Protein AF-0000000075207936 (afdb_homodimer)

Sequence (330 aa):
MNELANMHMMVNYMRGVYKVLEEDWQKSAKSIGLTQAEQHILWIVHFEQEATVTRIAQIGLWDVSTVMQVIKRLREKGLVDILKKNSDRRVSYVKLTDEGIDKQKQSTNFQCKLYDFMKTQMEDESKKTFLVELVRFHKELNDHFHGSDYVDWVISTTKSLEEARMNELANMHMMVNYMRGVYKVLEEDWQKSAKSIGLTQAEQHILWIVHFEQEATVTRIAQIGLWDVSTVMQVIKRLREKGLVDILKKNSDRRVSYVKLTDEGIDKQKQSTNFQCKLYDFMKTQMEDESKKTFLVELVRFHKELNDHFHGSDYVDWVISTTKSLEEAR

Organism: NCBI:txid2021314

InterPro domains:
  IPR000835 MarR-type HTH domain [PF01047] (34-91)
  IPR000835 MarR-type HTH domain [PS50995] (7-139)
  IPR000835 MarR-type HTH domain [SM00347] (27-127)
  IPR036388 Winged helix-like DNA-binding domain superfamily [G3DSA:1.10.10.10] (1-156)
  IPR036390 Winged helix DNA-binding domain superfamily [SSF46785] (8-145)

Nearest PDB structures (foldseek):
  2fxa-assembly3_B  TM=7.266E-01  e=1.931E-10  Bacillus subtilis
  5h3r-assembly1_B  TM=8.062E-01  e=4.401E-07  Escherichia coli K-12
  3voe-assembly1_B  TM=8.136E-01  e=1.716E-06  Escherichia coli K-12
  3vod-assembly1_A  TM=7.154E-01  e=1.113E-06  Escherichia coli K-12
  3voe-assembly1_A  TM=7.157E-01  e=2.338E-06  Escherichia coli K-12

Foldseek 3Di:
DPPVVVVVVVVVVVVVLVVLQLVLLQVLQVVLPHGSLLLLLLLVCVVVQKDWLVRSCLQVVHDSVVSVVSLVVCVVVVQKDWDADPVGNPIIMIHGDPNNVVSNVSSVPRDGPSVVVLVVQCVDVVSVVVVVVVVVVVLVVCCVPSNPVNSVVVVVVVVVVVVVD/DPPVVVVVVVVVVVVVLVVLQLVLLQVLQVVLPHGSLLLLLLLVCVVVQKDWLVRSCLQVVHDSVVSVVSLVVCVVVVQKDWDADPVGNPIIMIHGDPNVVVSNVSSVPRDGPSVVVLVVQCVDVVSVVVVVVVVVVVLVVCCVPSNPVNSVVVVVVVVVVVVVD

Solvent-accessible surface area (backbone atoms only — not comparable to full-atom values): 17580 Å² total; per-residue (Å²): 131,50,64,66,21,54,49,52,39,51,52,52,42,52,50,51,53,49,48,54,51,50,50,35,45,42,54,52,25,44,74,72,75,37,48,53,67,52,49,50,49,44,50,51,26,59,76,52,54,57,30,38,57,66,54,49,12,63,70,68,71,47,55,56,68,57,45,52,54,47,48,52,53,35,35,76,71,50,26,34,44,78,42,66,42,88,92,40,70,84,44,51,33,34,28,62,31,75,58,21,49,53,52,46,56,64,56,67,75,65,66,50,67,64,57,54,53,52,56,60,44,45,72,39,69,77,42,33,59,50,51,56,50,49,53,52,49,40,50,51,52,34,32,73,76,66,29,60,68,48,48,49,48,47,52,53,53,26,52,51,48,47,62,77,102,130,50,64,66,20,54,48,52,39,51,52,52,43,52,50,52,51,49,47,54,51,50,50,36,44,41,53,53,26,43,74,73,75,36,47,54,67,52,49,52,50,43,52,52,27,60,76,50,54,55,30,37,56,64,54,49,14,62,68,68,70,50,53,56,70,58,46,51,54,46,49,51,53,36,37,75,69,50,27,36,44,79,42,65,41,88,90,40,72,85,45,51,31,35,30,62,30,75,59,22,49,53,52,45,58,64,56,69,75,65,65,50,68,64,58,55,52,50,55,60,46,44,75,38,68,77,43,33,57,50,51,56,50,49,53,52,49,40,50,52,51,34,31,73,75,66,28,61,68,49,48,49,48,47,52,52,55,27,51,53,48,45,61,76,102

Structure (mmCIF, N/CA/C/O backbone):
data_AF-0000000075207936-model_v1
#
loop_
_entity.id
_entity.type
_entity.pdbx_description
1 polymer 'HTH marR-type domain-containing protein'
#
loop_
_atom_site.group_PDB
_atom_site.id
_atom_site.type_symbol
_atom_site.label_atom_id
_atom_site.label_alt_id
_atom_site.label_comp_id
_atom_site.label_asym_id
_atom_site.label_entity_id
_atom_site.label_seq_id
_atom_site.pdbx_PDB_ins_code
_atom_site.Cartn_x
_atom_site.Cartn_y
_atom_site.Cartn_z
_atom_site.occupancy
_atom_site.B_iso_or_equiv
_atom_site.auth_seq_id
_atom_site.auth_comp_id
_atom_site.auth_asym_id
_atom_site.auth_atom_id
_atom_site.pdbx_PDB_model_num
ATOM 1 N N . MET A 1 1 ? -19.891 17.734 4.449 1 60.38 1 MET A N 1
ATOM 2 C CA . MET A 1 1 ? -18.703 17.078 4.957 1 60.38 1 MET A CA 1
ATOM 3 C C . MET A 1 1 ? -17.469 17.469 4.145 1 60.38 1 MET A C 1
ATOM 5 O O . MET A 1 1 ? -17.562 17.672 2.934 1 60.38 1 MET A O 1
ATOM 9 N N . ASN A 1 2 ? -16.406 18.031 4.773 1 87.44 2 ASN A N 1
ATOM 10 C CA . ASN A 1 2 ? -15.172 18.562 4.207 1 87.44 2 ASN A CA 1
ATOM 11 C C . ASN A 1 2 ? -14.391 17.484 3.459 1 87.44 2 ASN A C 1
ATOM 13 O O . ASN A 1 2 ? -13.938 16.5 4.059 1 87.44 2 ASN A O 1
ATOM 17 N N . GLU A 1 3 ? -14.555 17.547 2.123 1 89.19 3 GLU A N 1
ATOM 18 C CA . GLU A 1 3 ? -13.984 16.547 1.23 1 89.19 3 GLU A CA 1
ATOM 19 C C . GLU A 1 3 ? -12.508 16.297 1.545 1 89.19 3 GLU A C 1
ATOM 21 O O . GLU A 1 3 ? -12.055 15.156 1.562 1 89.19 3 GLU A O 1
ATOM 26 N N . LEU A 1 4 ? -11.82 17.375 1.788 1 93.38 4 LEU A N 1
ATOM 27 C CA . LEU A 1 4 ? -10.398 17.266 2.092 1 93.38 4 LEU A CA 1
ATOM 28 C C . LEU A 1 4 ? -10.18 16.484 3.389 1 93.38 4 LEU A C 1
ATOM 30 O O . LEU A 1 4 ? -9.289 15.641 3.469 1 93.38 4 LEU A O 1
ATOM 34 N N . ALA A 1 5 ? -11 16.75 4.375 1 95.38 5 ALA A N 1
ATOM 35 C CA . ALA A 1 5 ? -10.906 16.078 5.66 1 95.38 5 ALA A CA 1
ATOM 36 C C . ALA A 1 5 ? -11.188 14.578 5.512 1 95.38 5 ALA A C 1
ATOM 38 O O . ALA A 1 5 ? -10.469 13.742 6.07 1 95.38 5 ALA A O 1
ATOM 39 N N . ASN A 1 6 ? -12.195 14.25 4.793 1 93.38 6 ASN A N 1
ATOM 40 C CA . ASN A 1 6 ? -12.57 12.859 4.574 1 93.38 6 ASN A CA 1
ATOM 41 C C . ASN A 1 6 ? -11.5 12.102 3.799 1 93.38 6 ASN A C 1
ATOM 43 O O . ASN A 1 6 ? -11.211 10.945 4.098 1 93.38 6 ASN A O 1
ATOM 47 N N . MET A 1 7 ? -10.945 12.719 2.836 1 94 7 MET A N 1
ATOM 48 C CA . MET A 1 7 ? -9.883 12.102 2.053 1 94 7 MET A CA 1
ATOM 49 C C . MET A 1 7 ? -8.641 11.883 2.908 1 94 7 MET A C 1
ATOM 51 O O . MET A 1 7 ? -8.008 10.82 2.834 1 94 7 MET A O 1
ATOM 55 N N . HIS A 1 8 ? -8.289 12.922 3.705 1 95.81 8 HIS A N 1
ATOM 56 C CA . HIS A 1 8 ? -7.16 12.812 4.621 1 95.81 8 HIS A CA 1
ATOM 57 C C . HIS A 1 8 ? -7.301 11.586 5.523 1 95.81 8 HIS A C 1
ATOM 59 O O . HIS A 1 8 ? -6.355 10.812 5.676 1 95.81 8 HIS A O 1
ATOM 65 N N . MET A 1 9 ? -8.445 11.445 6.055 1 96.5 9 MET A N 1
ATOM 66 C CA . MET A 1 9 ? -8.703 10.32 6.945 1 96.5 9 MET A CA 1
ATOM 67 C C . MET A 1 9 ? -8.57 8.992 6.199 1 96.5 9 MET A C 1
ATOM 69 O O . MET A 1 9 ? -7.891 8.078 6.668 1 96.5 9 MET A O 1
ATOM 73 N N . MET A 1 10 ? -9.227 8.891 5.098 1 95.62 10 MET A N 1
ATOM 74 C CA . MET A 1 10 ? -9.234 7.652 4.32 1 95.62 10 MET A CA 1
ATOM 75 C C . MET A 1 10 ? -7.824 7.266 3.891 1 95.62 10 MET A C 1
ATOM 77 O O . MET A 1 10 ? -7.422 6.109 4.043 1 95.62 10 MET A O 1
ATOM 81 N N . VAL A 1 11 ? -7.07 8.203 3.406 1 96.44 11 VAL A N 1
ATOM 82 C CA . VAL A 1 11 ? -5.727 7.941 2.9 1 96.44 11 VAL A CA 1
ATOM 83 C C . VAL A 1 11 ? -4.828 7.465 4.039 1 96.44 11 VAL A C 1
ATOM 85 O O . VAL A 1 11 ? -4.102 6.477 3.893 1 96.44 11 VAL A O 1
ATOM 88 N N . ASN A 1 12 ? -4.902 8.086 5.145 1 98.12 12 ASN A N 1
ATOM 89 C CA . ASN A 1 12 ? -4.055 7.703 6.266 1 98.12 12 ASN A CA 1
ATOM 90 C C . ASN A 1 12 ? -4.438 6.328 6.812 1 98.12 12 ASN A C 1
ATOM 92 O O . ASN A 1 12 ? -3.566 5.516 7.121 1 98.12 12 ASN A O 1
ATOM 96 N N . TYR A 1 13 ? -5.742 6.07 6.91 1 98.31 13 TYR A N 1
ATOM 97 C CA . TYR A 1 13 ? -6.168 4.766 7.398 1 98.31 13 TYR A CA 1
ATOM 98 C C . TYR A 1 13 ? -5.773 3.662 6.426 1 98.31 13 TYR A C 1
ATOM 100 O O . TYR A 1 13 ? -5.297 2.602 6.84 1 98.31 13 TYR A O 1
ATOM 108 N N . MET A 1 14 ? -5.977 3.861 5.152 1 97.69 14 MET A N 1
ATOM 109 C CA . MET A 1 14 ? -5.613 2.859 4.156 1 97.69 14 MET A CA 1
ATOM 110 C C . MET A 1 14 ? -4.105 2.619 4.148 1 97.69 14 MET A C 1
ATOM 112 O O . MET A 1 14 ? -3.656 1.476 4.074 1 97.69 14 MET A O 1
ATOM 116 N N . ARG A 1 15 ? -3.369 3.68 4.188 1 97.62 15 ARG A N 1
ATOM 117 C CA . ARG A 1 15 ? -1.916 3.553 4.234 1 97.62 15 ARG A CA 1
ATOM 118 C C . ARG A 1 15 ? -1.477 2.746 5.453 1 97.62 15 ARG A C 1
ATOM 120 O O . ARG A 1 15 ? -0.604 1.882 5.348 1 97.62 15 ARG A O 1
ATOM 127 N N . GLY A 1 16 ? -2.051 3.086 6.594 1 98.5 16 GLY A N 1
ATOM 128 C CA . GLY A 1 16 ? -1.695 2.357 7.801 1 98.5 16 GLY A CA 1
ATOM 129 C C . GLY A 1 16 ? -1.967 0.867 7.699 1 98.5 16 GLY A C 1
ATOM 130 O O . GLY A 1 16 ? -1.127 0.051 8.086 1 98.5 16 GLY A O 1
ATOM 131 N N . VAL A 1 17 ? -3.084 0.51 7.164 1 98 17 VAL A N 1
ATOM 132 C CA . VAL A 1 17 ? -3.465 -0.891 7.016 1 98 17 VAL A CA 1
ATOM 133 C C . VAL A 1 17 ? -2.529 -1.579 6.023 1 98 17 VAL A C 1
ATOM 135 O O . VAL A 1 17 ? -2.012 -2.664 6.301 1 98 17 VAL A O 1
ATOM 138 N N . TYR A 1 18 ? -2.303 -0.963 4.961 1 97.5 18 TYR A N 1
ATOM 139 C CA . TYR A 1 18 ? -1.457 -1.564 3.934 1 97.5 18 TYR A CA 1
ATOM 140 C C . TYR A 1 18 ? -0.029 -1.736 4.438 1 97.5 18 TYR A C 1
ATOM 142 O O . TYR A 1 18 ? 0.655 -2.693 4.07 1 97.5 18 TYR A O 1
ATOM 150 N N . LYS A 1 19 ? 0.426 -0.79 5.258 1 97.75 19 LYS A N 1
ATOM 151 C CA . LYS A 1 19 ? 1.777 -0.86 5.805 1 97.75 19 LYS A CA 1
ATOM 152 C C . LYS A 1 19 ? 1.984 -2.15 6.594 1 97.75 19 LYS A C 1
ATOM 154 O O . LYS A 1 19 ? 3.082 -2.711 6.598 1 97.75 19 LYS A O 1
ATOM 159 N N . VAL A 1 20 ? 1.01 -2.598 7.273 1 97.75 20 VAL A N 1
ATOM 160 C CA . VAL A 1 20 ? 1.094 -3.848 8.023 1 97.75 20 VAL A CA 1
ATOM 161 C C . VAL A 1 20 ? 1.35 -5.008 7.062 1 97.75 20 VAL A C 1
ATOM 163 O O . VAL A 1 20 ? 2.246 -5.824 7.293 1 97.75 20 VAL A O 1
ATOM 166 N N . LEU A 1 21 ? 0.555 -5.078 6.012 1 97.06 21 LEU A N 1
ATOM 167 C CA . LEU A 1 21 ? 0.695 -6.121 5 1 97.06 21 LEU A CA 1
ATOM 168 C C . LEU A 1 21 ? 2.062 -6.047 4.328 1 97.06 21 LEU A C 1
ATOM 170 O O . LEU A 1 21 ? 2.73 -7.066 4.156 1 97.06 21 LEU A O 1
ATOM 174 N N . GLU A 1 22 ? 2.461 -4.875 3.984 1 96.31 22 GLU A N 1
ATOM 175 C CA . GLU A 1 22 ? 3.729 -4.656 3.297 1 96.31 22 GLU A CA 1
ATOM 176 C C . GLU A 1 22 ? 4.906 -5.109 4.152 1 96.31 22 GLU A C 1
ATOM 178 O O . GLU A 1 22 ? 5.875 -5.676 3.641 1 96.31 22 GLU A O 1
ATOM 183 N N . GLU A 1 23 ? 4.855 -4.766 5.391 1 96.5 23 GLU A N 1
ATOM 184 C CA . GLU A 1 23 ? 5.938 -5.129 6.297 1 96.5 23 GLU A CA 1
ATOM 185 C C . GLU A 1 23 ? 6.047 -6.645 6.445 1 96.5 23 GLU A C 1
ATOM 187 O O . GLU A 1 23 ? 7.145 -7.199 6.402 1 96.5 23 GLU A O 1
ATOM 192 N N . ASP A 1 24 ? 4.926 -7.305 6.645 1 96.81 24 ASP A N 1
ATOM 193 C CA . ASP A 1 24 ? 4.922 -8.766 6.727 1 96.81 24 ASP A CA 1
ATOM 194 C C . ASP A 1 24 ? 5.453 -9.391 5.438 1 96.81 24 ASP A C 1
ATOM 196 O O . ASP A 1 24 ? 6.227 -10.352 5.484 1 96.81 24 ASP A O 1
ATOM 200 N N . TRP A 1 25 ? 4.988 -8.844 4.34 1 96.56 25 TRP A N 1
ATOM 201 C CA . TRP A 1 25 ? 5.402 -9.375 3.045 1 96.56 25 TRP A CA 1
ATOM 202 C C . TRP A 1 25 ? 6.898 -9.172 2.826 1 96.56 25 TRP A C 1
ATOM 204 O O . TRP A 1 25 ? 7.594 -10.094 2.385 1 96.56 25 TRP A O 1
ATOM 214 N N . GLN A 1 26 ? 7.363 -8.031 3.166 1 96.25 26 GLN A N 1
ATOM 215 C CA . GLN A 1 26 ? 8.789 -7.734 3.039 1 96.25 26 GLN A CA 1
ATOM 216 C C . GLN A 1 26 ? 9.625 -8.688 3.889 1 96.25 26 GLN A C 1
ATOM 218 O O . GLN A 1 26 ? 10.641 -9.211 3.424 1 96.25 26 GLN A O 1
ATOM 223 N N . LYS A 1 27 ? 9.227 -8.836 5.129 1 96.19 27 LYS A N 1
ATOM 224 C CA . LYS A 1 27 ? 9.945 -9.734 6.027 1 96.19 27 LYS A CA 1
ATOM 225 C C . LYS A 1 27 ? 9.969 -11.156 5.48 1 96.19 27 LYS A C 1
ATOM 227 O O . LYS A 1 27 ? 11.008 -11.82 5.5 1 96.19 27 LYS A O 1
ATOM 232 N N . SER A 1 28 ? 8.867 -11.625 5.023 1 95.69 28 SER A N 1
ATOM 233 C CA . SER A 1 28 ? 8.758 -12.977 4.48 1 95.69 28 SER A CA 1
ATOM 234 C C . SER A 1 28 ? 9.609 -13.141 3.23 1 95.69 28 SER A C 1
ATOM 236 O O . SER A 1 28 ? 10.352 -14.125 3.104 1 95.69 28 SER A O 1
ATOM 238 N N . ALA A 1 29 ? 9.516 -12.203 2.305 1 97.12 29 ALA A N 1
ATOM 239 C CA . ALA A 1 29 ? 10.289 -12.266 1.07 1 97.12 29 ALA A CA 1
ATOM 240 C C . ALA A 1 29 ? 11.789 -12.219 1.362 1 97.12 29 ALA A C 1
ATOM 242 O O . ALA A 1 29 ? 12.555 -13.016 0.825 1 97.12 29 ALA A O 1
ATOM 243 N N . LYS A 1 30 ? 12.18 -11.383 2.256 1 96.88 30 LYS A N 1
ATOM 244 C CA . LYS A 1 30 ? 13.586 -11.227 2.607 1 96.88 30 LYS A CA 1
ATOM 245 C C . LYS A 1 30 ? 14.141 -12.5 3.246 1 96.88 30 LYS A C 1
ATOM 247 O O . LYS A 1 30 ? 15.305 -12.844 3.051 1 96.88 30 LYS A O 1
ATOM 252 N N . SER A 1 31 ? 13.352 -13.148 3.992 1 96.69 31 SER A N 1
ATOM 253 C CA . SER A 1 31 ? 13.789 -14.344 4.703 1 96.69 31 SER A CA 1
ATOM 254 C C . SER A 1 31 ? 14.242 -15.43 3.729 1 96.69 31 SER A C 1
ATOM 256 O O . SER A 1 31 ? 14.992 -16.328 4.105 1 96.69 31 SER A O 1
ATOM 258 N N . ILE A 1 32 ? 13.82 -15.305 2.484 1 96.75 32 ILE A N 1
ATOM 259 C CA . ILE A 1 32 ? 14.219 -16.312 1.506 1 96.75 32 ILE A CA 1
ATOM 260 C C . ILE A 1 32 ? 15.039 -15.656 0.399 1 96.75 32 ILE A C 1
ATOM 262 O O . ILE A 1 32 ? 15.148 -16.203 -0.706 1 96.75 32 ILE A O 1
ATOM 266 N N . GLY A 1 33 ? 15.477 -14.453 0.655 1 97 33 GLY A N 1
ATOM 267 C CA . GLY A 1 33 ? 16.438 -13.797 -0.217 1 97 33 GLY A CA 1
ATOM 268 C C . GLY A 1 33 ? 15.797 -13.094 -1.397 1 97 33 GLY A C 1
ATOM 269 O O . GLY A 1 33 ? 16.422 -12.938 -2.449 1 97 33 GLY A O 1
ATOM 270 N N . LEU A 1 34 ? 14.562 -12.68 -1.271 1 98.12 34 LEU A N 1
ATOM 271 C CA . LEU A 1 34 ? 13.844 -12.016 -2.359 1 98.12 34 LEU A CA 1
ATOM 272 C C . LEU A 1 34 ? 13.305 -10.664 -1.913 1 98.12 34 LEU A C 1
ATOM 274 O O . LEU A 1 34 ? 13.219 -10.391 -0.714 1 98.12 34 LEU A O 1
ATOM 278 N N . THR A 1 35 ? 12.984 -9.867 -2.906 1 97.56 35 THR A N 1
ATOM 279 C CA . THR A 1 35 ? 12.117 -8.719 -2.678 1 97.56 35 THR A CA 1
ATOM 280 C C . THR A 1 35 ? 10.648 -9.102 -2.865 1 97.56 35 THR A C 1
ATOM 282 O O . THR A 1 35 ? 10.344 -10.18 -3.373 1 97.56 35 THR A O 1
ATOM 285 N N . GLN A 1 36 ? 9.766 -8.219 -2.488 1 97 36 GLN A N 1
ATOM 286 C CA . GLN A 1 36 ? 8.336 -8.461 -2.65 1 97 36 GLN A CA 1
ATOM 287 C C . GLN A 1 36 ? 7.973 -8.641 -4.121 1 97 36 GLN A C 1
ATOM 289 O O . GLN A 1 36 ? 7.195 -9.531 -4.469 1 97 36 GLN A O 1
ATOM 294 N N . ALA A 1 37 ? 8.547 -7.754 -4.93 1 98 37 ALA A N 1
ATOM 295 C CA . ALA A 1 37 ? 8.242 -7.801 -6.359 1 98 37 ALA A CA 1
ATOM 296 C C . ALA A 1 37 ? 8.734 -9.102 -6.98 1 98 37 ALA A C 1
ATOM 298 O O . ALA A 1 37 ? 8.031 -9.719 -7.785 1 98 37 ALA A O 1
ATOM 299 N N . GLU A 1 38 ? 9.938 -9.5 -6.613 1 98.5 38 GLU A N 1
ATOM 300 C CA . GLU A 1 38 ? 10.484 -10.758 -7.102 1 98.5 38 GLU A CA 1
ATOM 301 C C . GLU A 1 38 ? 9.602 -11.938 -6.695 1 98.5 38 GLU A C 1
ATOM 303 O O . GLU A 1 38 ? 9.281 -12.789 -7.523 1 98.5 38 GLU A O 1
ATOM 308 N N . GLN A 1 39 ? 9.203 -11.969 -5.469 1 98.12 39 GLN A N 1
ATOM 309 C CA . GLN A 1 39 ? 8.352 -13.047 -4.973 1 98.12 39 GLN A CA 1
ATOM 310 C C . GLN A 1 39 ? 7.008 -13.055 -5.699 1 98.12 39 GLN A C 1
ATOM 312 O O . GLN A 1 39 ? 6.504 -14.125 -6.062 1 98.12 39 GLN A O 1
ATOM 317 N N . HIS A 1 40 ? 6.434 -11.891 -5.855 1 98.44 40 HIS A N 1
ATOM 318 C CA . HIS A 1 40 ? 5.141 -11.805 -6.523 1 98.44 40 HIS A CA 1
ATOM 319 C C . HIS A 1 40 ? 5.23 -12.297 -7.965 1 98.44 40 HIS A C 1
ATOM 321 O O . HIS A 1 40 ? 4.336 -13 -8.445 1 98.44 40 HIS A O 1
ATOM 327 N N . ILE A 1 41 ? 6.266 -11.945 -8.648 1 98.62 41 ILE A N 1
ATOM 328 C CA . ILE A 1 41 ? 6.438 -12.391 -10.023 1 98.62 41 ILE A CA 1
ATOM 329 C C . ILE A 1 41 ? 6.562 -13.906 -10.07 1 98.62 41 ILE A C 1
ATOM 331 O O . ILE A 1 41 ? 6.012 -14.562 -10.953 1 98.62 41 ILE A O 1
ATOM 335 N N . LEU A 1 42 ? 7.273 -14.516 -9.109 1 98.56 42 LEU A N 1
ATOM 336 C CA . LEU A 1 42 ? 7.379 -15.969 -9.055 1 98.56 42 LEU A CA 1
ATOM 337 C C . LEU A 1 42 ? 5.996 -16.609 -8.961 1 98.56 42 LEU A C 1
ATOM 339 O O . LEU A 1 42 ? 5.73 -17.625 -9.609 1 98.56 42 LEU A O 1
ATOM 343 N N . TRP A 1 43 ? 5.148 -16.016 -8.203 1 98.44 43 TRP A N 1
ATOM 344 C CA . TRP A 1 43 ? 3.799 -16.547 -8.031 1 98.44 43 TRP A CA 1
ATOM 345 C C . TRP A 1 43 ? 2.996 -16.406 -9.32 1 98.44 43 TRP A C 1
ATOM 347 O O . TRP A 1 43 ? 2.279 -17.328 -9.711 1 98.44 43 TRP A O 1
ATOM 357 N N . ILE A 1 44 ? 3.111 -15.266 -9.938 1 98.69 44 ILE A N 1
ATOM 358 C CA . ILE A 1 44 ? 2.383 -15.047 -11.188 1 98.69 44 ILE A CA 1
ATOM 359 C C . ILE A 1 44 ? 2.826 -16.062 -12.227 1 98.69 44 ILE A C 1
ATOM 361 O O . ILE A 1 44 ? 1.991 -16.719 -12.859 1 98.69 44 ILE A O 1
ATOM 365 N N . VAL A 1 45 ? 4.105 -16.203 -12.391 1 98.62 45 VAL A N 1
ATOM 366 C CA . VAL A 1 45 ? 4.648 -17.125 -13.398 1 98.62 45 VAL A CA 1
ATOM 367 C C . VAL A 1 45 ? 4.285 -18.562 -13.039 1 98.62 45 VAL A C 1
ATOM 369 O O . VAL A 1 45 ? 3.998 -19.375 -13.922 1 98.62 45 VAL A O 1
ATOM 372 N N . HIS A 1 46 ? 4.34 -18.875 -11.773 1 98.25 46 HIS A N 1
ATOM 373 C CA . HIS A 1 46 ? 3.949 -20.203 -11.312 1 98.25 46 HIS A CA 1
ATOM 374 C C . HIS A 1 46 ? 2.541 -20.547 -11.773 1 98.25 46 HIS A C 1
ATOM 376 O O . HIS A 1 46 ? 2.32 -21.625 -12.352 1 98.25 46 HIS A O 1
ATOM 382 N N . PHE A 1 47 ? 1.625 -19.672 -11.57 1 98.25 47 PHE A N 1
ATOM 383 C CA . PHE A 1 47 ? 0.236 -19.938 -11.922 1 98.25 47 PHE A CA 1
ATOM 384 C C . PHE A 1 47 ? 0.055 -19.969 -13.438 1 98.25 47 PHE A C 1
ATOM 386 O O . PHE A 1 47 ? -0.747 -20.75 -13.961 1 98.25 47 PHE A O 1
ATOM 393 N N . GLU A 1 48 ? 0.822 -19.094 -14.102 1 97.5 48 GLU A N 1
ATOM 394 C CA . GLU A 1 48 ? 0.695 -18.984 -15.555 1 97.5 48 GLU A CA 1
ATOM 395 C C . GLU A 1 48 ? 1.476 -20.078 -16.266 1 97.5 48 GLU A C 1
ATOM 397 O O . GLU A 1 48 ? 1.278 -20.312 -17.453 1 97.5 48 GLU A O 1
ATOM 402 N N . GLN A 1 49 ? 2.373 -20.766 -15.523 1 95.38 49 GLN A N 1
ATOM 403 C CA . GLN A 1 49 ? 3.299 -21.75 -16.078 1 95.38 49 GLN A CA 1
ATOM 404 C C . GLN A 1 49 ? 4.316 -21.094 -17 1 95.38 49 GLN A C 1
ATOM 406 O O . GLN A 1 49 ? 5.523 -21.25 -16.812 1 95.38 49 GLN A O 1
ATOM 411 N N . GLU A 1 50 ? 3.822 -20.391 -17.953 1 93.56 50 GLU A N 1
ATOM 412 C CA . GLU A 1 50 ? 4.574 -19.516 -18.859 1 93.56 50 GLU A CA 1
ATOM 413 C C . GLU A 1 50 ? 3.832 -18.203 -19.109 1 93.56 50 GLU A C 1
ATOM 415 O O . GLU A 1 50 ? 2.645 -18.203 -19.438 1 93.56 50 GLU A O 1
ATOM 420 N N . ALA A 1 51 ? 4.562 -17.109 -18.859 1 96.62 51 ALA A N 1
ATOM 421 C CA . ALA A 1 51 ? 3.885 -15.828 -18.984 1 96.62 51 ALA A CA 1
ATOM 422 C C . ALA A 1 51 ? 4.723 -14.836 -19.781 1 96.62 51 ALA A C 1
ATOM 424 O O . ALA A 1 51 ? 5.949 -14.805 -19.656 1 96.62 51 ALA A O 1
ATOM 425 N N . THR A 1 52 ? 4.062 -14.031 -20.625 1 96.56 52 THR A N 1
ATOM 426 C CA . THR A 1 52 ? 4.77 -12.938 -21.266 1 96.56 52 THR A CA 1
ATOM 427 C C . THR A 1 52 ? 5.031 -11.797 -20.297 1 96.56 52 THR A C 1
ATOM 429 O O . THR A 1 52 ? 4.355 -11.688 -19.266 1 96.56 52 THR A O 1
ATOM 432 N N . VAL A 1 53 ? 6.031 -11.008 -20.656 1 96 53 VAL A N 1
ATOM 433 C CA . VAL A 1 53 ? 6.332 -9.828 -19.844 1 96 53 VAL A CA 1
ATOM 434 C C . VAL A 1 53 ? 5.094 -8.938 -19.734 1 96 53 VAL A C 1
ATOM 436 O O . VAL A 1 53 ? 4.793 -8.414 -18.672 1 96 53 VAL A O 1
ATOM 439 N N . THR A 1 54 ? 4.359 -8.875 -20.797 1 96.12 54 THR A N 1
ATOM 440 C CA . THR A 1 54 ? 3.15 -8.055 -20.828 1 96.12 54 THR A CA 1
ATOM 441 C C . THR A 1 54 ? 2.092 -8.617 -19.875 1 96.12 54 THR A C 1
ATOM 443 O O . THR A 1 54 ? 1.416 -7.863 -19.172 1 96.12 54 THR A O 1
ATOM 446 N N . ARG A 1 55 ? 1.94 -9.906 -19.875 1 97.81 55 ARG A N 1
ATOM 447 C CA . ARG A 1 55 ? 0.974 -10.555 -19 1 97.81 55 ARG A CA 1
ATOM 448 C C . ARG A 1 55 ? 1.347 -10.352 -17.531 1 97.81 55 ARG A C 1
ATOM 450 O O . ARG A 1 55 ? 0.482 -10.078 -16.703 1 97.81 55 ARG A O 1
ATOM 457 N N . ILE A 1 56 ? 2.592 -10.5 -17.25 1 98.5 56 ILE A N 1
ATOM 458 C CA . ILE A 1 56 ? 3.076 -10.289 -15.883 1 98.5 56 ILE A CA 1
ATOM 459 C C . ILE A 1 56 ? 2.799 -8.852 -15.453 1 98.5 56 ILE A C 1
ATOM 461 O O . ILE A 1 56 ? 2.375 -8.617 -14.32 1 98.5 56 ILE A O 1
ATOM 465 N N . ALA A 1 57 ? 3.031 -7.926 -16.328 1 98.38 57 ALA A N 1
ATOM 466 C CA . ALA A 1 57 ? 2.785 -6.516 -16.047 1 98.38 57 ALA A CA 1
ATOM 467 C C . ALA A 1 57 ? 1.309 -6.266 -15.75 1 98.38 57 ALA A C 1
ATOM 469 O O . ALA A 1 57 ? 0.969 -5.535 -14.82 1 98.38 57 ALA A O 1
ATOM 470 N N . GLN A 1 58 ? 0.436 -6.871 -16.484 1 98.12 58 GLN A N 1
ATOM 471 C CA . GLN A 1 58 ? -1.008 -6.719 -16.344 1 98.12 58 GLN A CA 1
ATOM 472 C C . GLN A 1 58 ? -1.484 -7.254 -14.992 1 98.12 58 GLN A C 1
ATOM 474 O O . GLN A 1 58 ? -2.199 -6.566 -14.258 1 98.12 58 GLN A O 1
ATOM 479 N N . ILE A 1 59 ? -1.036 -8.422 -14.641 1 98.38 59 ILE A N 1
ATOM 480 C CA . ILE A 1 59 ? -1.477 -9.086 -13.414 1 98.38 59 ILE A CA 1
ATOM 481 C C . ILE A 1 59 ? -0.797 -8.438 -12.211 1 98.38 59 ILE A C 1
ATOM 483 O O . ILE A 1 59 ? -1.414 -8.273 -11.156 1 98.38 59 ILE A O 1
ATOM 487 N N . GLY A 1 60 ? 0.424 -8.125 -12.352 1 98.38 60 GLY A N 1
ATOM 488 C CA . GLY A 1 60 ? 1.196 -7.555 -11.258 1 98.38 60 GLY A CA 1
ATOM 489 C C . GLY A 1 60 ? 0.896 -6.086 -11.031 1 98.38 60 GLY A C 1
ATOM 490 O O . GLY A 1 60 ? 1.327 -5.508 -10.023 1 98.38 60 GLY A O 1
ATOM 491 N N . LEU A 1 61 ? 0.208 -5.469 -11.992 1 98.25 61 LEU A N 1
ATOM 492 C CA . LEU A 1 61 ? -0.133 -4.055 -11.938 1 98.25 61 LEU A CA 1
ATOM 493 C C . LEU A 1 61 ? 1.125 -3.191 -11.898 1 98.25 61 LEU A C 1
ATOM 495 O O . LEU A 1 61 ? 1.266 -2.328 -11.031 1 98.25 61 LEU A O 1
ATOM 499 N N . TRP A 1 62 ? 2.023 -3.484 -12.766 1 97.94 62 TRP A N 1
ATOM 500 C CA . TRP A 1 62 ? 3.271 -2.752 -12.961 1 97.94 62 TRP A CA 1
ATOM 501 C C . TRP A 1 62 ? 3.412 -2.295 -14.414 1 97.94 62 TRP A C 1
ATOM 503 O O . TRP A 1 62 ? 2.73 -2.811 -15.305 1 97.94 62 TRP A O 1
ATOM 513 N N . ASP A 1 63 ? 4.309 -1.279 -14.602 1 96.75 63 ASP A N 1
ATOM 514 C CA . ASP A 1 63 ? 4.727 -0.987 -15.969 1 96.75 63 ASP A CA 1
ATOM 515 C C . ASP A 1 63 ? 5.691 -2.051 -16.484 1 96.75 63 ASP A C 1
ATOM 517 O O . ASP A 1 63 ? 6.406 -2.682 -15.703 1 96.75 63 ASP A O 1
ATOM 521 N N . VAL A 1 64 ? 5.684 -2.197 -17.734 1 96.88 64 VAL A N 1
ATOM 522 C CA . VAL A 1 64 ? 6.516 -3.193 -18.406 1 96.88 64 VAL A CA 1
ATOM 523 C C . VAL A 1 64 ? 7.98 -2.969 -18.047 1 96.88 64 VAL A C 1
ATOM 525 O O . VAL A 1 64 ? 8.734 -3.928 -17.828 1 96.88 64 VAL A O 1
ATOM 528 N N . SER A 1 65 ? 8.359 -1.744 -17.953 1 96.81 65 SER A N 1
ATOM 529 C CA . SER A 1 65 ? 9.75 -1.432 -17.625 1 96.81 65 SER A CA 1
ATOM 530 C C . SER A 1 65 ? 10.133 -1.987 -16.266 1 96.81 65 SER A C 1
ATOM 532 O O . SER A 1 65 ? 11.234 -2.52 -16.094 1 96.81 65 SER A O 1
ATOM 534 N N . THR A 1 66 ? 9.266 -1.841 -15.266 1 96.75 66 THR A N 1
ATOM 535 C CA . THR A 1 66 ? 9.5 -2.381 -13.93 1 96.75 66 THR A CA 1
ATOM 536 C C . THR A 1 66 ? 9.617 -3.902 -13.977 1 96.75 66 THR A C 1
ATOM 538 O O . THR A 1 66 ? 10.523 -4.477 -13.375 1 96.75 66 THR A O 1
ATOM 541 N N . VAL A 1 67 ? 8.719 -4.492 -14.672 1 98.12 67 VAL A N 1
ATOM 542 C CA . VAL A 1 67 ? 8.703 -5.949 -14.773 1 98.12 67 VAL A CA 1
ATOM 543 C C . VAL A 1 67 ? 10.008 -6.434 -15.391 1 98.12 67 VAL A C 1
ATOM 545 O O . VAL A 1 67 ? 10.625 -7.387 -14.906 1 98.12 67 VAL A O 1
ATOM 548 N N . MET A 1 68 ? 10.438 -5.785 -16.391 1 97.12 68 MET A N 1
ATOM 549 C CA . MET A 1 68 ? 11.672 -6.172 -17.078 1 97.12 68 MET A CA 1
ATOM 550 C C . MET A 1 68 ? 12.867 -6.109 -16.125 1 97.12 68 MET A C 1
ATOM 552 O O . MET A 1 68 ? 13.719 -7 -16.141 1 97.12 68 MET A O 1
ATOM 556 N N . GLN A 1 69 ? 12.898 -5.152 -15.344 1 97.88 69 GLN A N 1
ATOM 557 C CA . GLN A 1 69 ? 13.992 -5.004 -14.391 1 97.88 69 GLN A CA 1
ATOM 558 C C . GLN A 1 69 ? 13.961 -6.113 -13.344 1 97.88 69 GLN A C 1
ATOM 560 O O . GLN A 1 69 ? 15.008 -6.656 -12.977 1 97.88 69 GLN A O 1
ATOM 565 N N . VAL A 1 70 ? 12.836 -6.438 -12.883 1 98.56 70 VAL A N 1
ATOM 566 C CA . VAL A 1 70 ? 12.711 -7.465 -11.852 1 98.56 70 VAL A CA 1
ATOM 567 C C . VAL A 1 70 ? 13.016 -8.836 -12.453 1 98.56 70 VAL A C 1
ATOM 569 O O . VAL A 1 70 ? 13.672 -9.664 -11.82 1 98.56 70 VAL A O 1
ATOM 572 N N . ILE A 1 71 ? 12.547 -9.039 -13.648 1 98.12 71 ILE A N 1
ATOM 573 C CA . ILE A 1 71 ? 12.805 -10.297 -14.336 1 98.12 71 ILE A CA 1
ATOM 574 C C . ILE A 1 71 ? 14.305 -10.469 -14.547 1 98.12 71 ILE A C 1
ATOM 576 O O . ILE A 1 71 ? 14.844 -11.57 -14.398 1 98.12 71 ILE A O 1
ATOM 580 N N . LYS A 1 72 ? 14.922 -9.422 -14.984 1 97.75 72 LYS A N 1
ATOM 581 C CA . LYS A 1 72 ? 16.375 -9.461 -15.156 1 97.75 72 LYS A CA 1
ATOM 582 C C . LYS A 1 72 ? 17.062 -9.906 -13.867 1 97.75 72 LYS A C 1
ATOM 584 O O . LYS A 1 72 ? 17.953 -10.75 -13.891 1 97.75 72 LYS A O 1
ATOM 589 N N . ARG A 1 73 ? 16.688 -9.375 -12.727 1 98.44 73 ARG A N 1
ATOM 590 C CA . ARG A 1 73 ? 17.25 -9.742 -11.43 1 98.44 73 ARG A CA 1
ATOM 591 C C . ARG A 1 73 ? 16.969 -11.211 -11.109 1 98.44 73 ARG A C 1
ATOM 593 O O . ARG A 1 73 ? 17.844 -11.922 -10.609 1 98.44 73 ARG A O 1
ATOM 600 N N . LEU A 1 74 ? 15.781 -11.633 -11.391 1 98.69 74 LEU A N 1
ATOM 601 C CA . LEU A 1 74 ? 15.391 -13.008 -11.133 1 98.69 74 LEU A CA 1
ATOM 602 C C . LEU A 1 74 ? 16.188 -13.977 -12 1 98.69 74 LEU A C 1
ATOM 604 O O . LEU A 1 74 ? 16.547 -15.07 -11.555 1 98.69 74 LEU A O 1
ATOM 608 N N . ARG A 1 75 ? 16.375 -13.531 -13.227 1 98.19 75 ARG A N 1
ATOM 609 C CA . ARG A 1 75 ? 17.172 -14.344 -14.133 1 98.19 75 ARG A CA 1
ATOM 610 C C . ARG A 1 75 ? 18.609 -14.453 -13.633 1 98.19 75 ARG A C 1
ATOM 612 O O . ARG A 1 75 ? 19.203 -15.539 -13.672 1 98.19 75 ARG A O 1
ATOM 619 N N . GLU A 1 76 ? 19.172 -13.391 -13.203 1 98.12 76 GLU A N 1
ATOM 620 C CA . GLU A 1 76 ? 20.516 -13.375 -12.656 1 98.12 76 GLU A CA 1
ATOM 621 C C . GLU A 1 76 ? 20.625 -14.273 -11.422 1 98.12 76 GLU A C 1
ATOM 623 O O . GLU A 1 76 ? 21.672 -14.891 -11.188 1 98.12 76 GLU A O 1
ATOM 628 N N . LYS A 1 77 ? 19.562 -14.422 -10.656 1 98.25 77 LYS A N 1
ATOM 629 C CA . LYS A 1 77 ? 19.516 -15.281 -9.477 1 98.25 77 LYS A CA 1
ATOM 630 C C . LYS A 1 77 ? 19.281 -16.734 -9.867 1 98.25 77 LYS A C 1
ATOM 632 O O . LYS A 1 77 ? 19.281 -17.625 -9.008 1 98.25 77 LYS A O 1
ATOM 637 N N . GLY A 1 78 ? 18.984 -16.938 -11.156 1 98.44 78 GLY A N 1
ATOM 638 C CA . GLY A 1 78 ? 18.766 -18.281 -11.664 1 98.44 78 GLY A CA 1
ATOM 639 C C . GLY A 1 78 ? 17.375 -18.812 -11.367 1 98.44 78 GLY A C 1
ATOM 640 O O . GLY A 1 78 ? 17.156 -20.016 -11.375 1 98.44 78 GLY A O 1
ATOM 641 N N . LEU A 1 79 ? 16.438 -17.953 -11.133 1 98.81 79 LEU A N 1
ATOM 642 C CA . LEU A 1 79 ? 15.125 -18.375 -10.664 1 98.81 79 LEU A CA 1
ATOM 643 C C . LEU A 1 79 ? 14.125 -18.422 -11.812 1 98.81 79 LEU A C 1
ATOM 645 O O . LEU A 1 79 ? 13.078 -19.062 -11.703 1 98.81 79 LEU A O 1
ATOM 649 N N . VAL A 1 80 ? 14.438 -17.672 -12.875 1 98.69 80 VAL A N 1
ATOM 650 C CA . VAL A 1 80 ? 13.57 -17.703 -14.055 1 98.69 80 VAL A CA 1
ATOM 651 C C . VAL A 1 80 ? 14.422 -17.844 -15.312 1 98.69 80 VAL A C 1
ATOM 653 O O . VAL A 1 80 ? 15.617 -17.547 -15.305 1 98.69 80 VAL A O 1
ATOM 656 N N . ASP A 1 81 ? 13.766 -18.297 -16.344 1 97.38 81 ASP A N 1
ATOM 657 C CA . ASP A 1 81 ? 14.312 -18.312 -17.688 1 97.38 81 ASP A CA 1
ATOM 658 C C . ASP A 1 81 ? 13.445 -17.484 -18.641 1 97.38 81 ASP A C 1
ATOM 660 O O . ASP A 1 81 ? 12.234 -17.391 -18.469 1 97.38 81 ASP A O 1
ATOM 664 N N . ILE A 1 82 ? 14.117 -16.891 -19.547 1 93.38 82 ILE A N 1
ATOM 665 C CA . ILE A 1 82 ? 13.414 -16.125 -20.594 1 93.38 82 ILE A CA 1
ATOM 666 C C . ILE A 1 82 ? 13.594 -16.828 -21.938 1 93.38 82 ILE A C 1
ATOM 668 O O . ILE A 1 82 ? 14.711 -17.141 -22.344 1 93.38 82 ILE A O 1
ATOM 672 N N . LEU A 1 83 ? 12.461 -17.031 -22.516 1 87.75 83 LEU A N 1
ATOM 673 C CA . LEU A 1 83 ? 12.477 -17.734 -23.781 1 87.75 83 LEU A CA 1
ATOM 674 C C . LEU A 1 83 ? 11.852 -16.891 -24.891 1 87.75 83 LEU A C 1
ATOM 676 O O . LEU A 1 83 ? 10.961 -16.078 -24.625 1 87.75 83 LEU A O 1
ATOM 680 N N . LYS A 1 84 ? 12.508 -16.906 -26.094 1 85.69 84 LYS A N 1
ATOM 681 C CA . LYS A 1 84 ? 11.906 -16.328 -27.281 1 85.69 84 LYS A CA 1
ATOM 682 C C . LYS A 1 84 ? 11.375 -17.422 -28.219 1 85.69 84 LYS A C 1
ATOM 684 O O . LYS A 1 84 ? 12.008 -18.453 -28.391 1 85.69 84 LYS A O 1
ATOM 689 N N . LYS A 1 85 ? 10.094 -17.266 -28.594 1 77.44 85 LYS A N 1
ATOM 690 C CA . LYS A 1 85 ? 9.516 -18.281 -29.469 1 77.44 85 LYS A CA 1
ATOM 691 C C . LYS A 1 85 ? 9.75 -17.938 -30.938 1 77.44 85 LYS A C 1
ATOM 693 O O . LYS A 1 85 ? 9.758 -16.766 -31.312 1 77.44 85 LYS A O 1
ATOM 698 N N . ASN A 1 86 ? 9.977 -18.938 -31.609 1 71.69 86 ASN A N 1
ATOM 699 C CA . ASN A 1 86 ? 10.273 -18.828 -33.031 1 71.69 86 ASN A CA 1
ATOM 700 C C . ASN A 1 86 ? 9.18 -18.047 -33.781 1 71.69 86 ASN A C 1
ATOM 702 O O . ASN A 1 86 ? 9.477 -17.297 -34.688 1 71.69 86 ASN A O 1
ATOM 706 N N . SER A 1 87 ? 8.117 -18.234 -33.344 1 75.5 87 SER A N 1
ATOM 707 C CA . SER A 1 87 ? 6.984 -17.641 -34.062 1 75.5 87 SER A CA 1
ATOM 708 C C . SER A 1 87 ? 6.898 -16.141 -33.781 1 75.5 87 SER A C 1
ATOM 710 O O . SER A 1 87 ? 6.293 -15.406 -34.562 1 75.5 87 SER A O 1
ATOM 712 N N . ASP A 1 88 ? 7.434 -15.766 -32.656 1 69.12 88 ASP A N 1
ATOM 713 C CA . ASP A 1 88 ? 7.395 -14.359 -32.281 1 69.12 88 ASP A CA 1
ATOM 714 C C . ASP A 1 88 ? 8.602 -13.984 -31.422 1 69.12 88 ASP A C 1
ATOM 716 O O . ASP A 1 88 ? 8.531 -14.008 -30.188 1 69.12 88 ASP A O 1
ATOM 720 N N . ARG A 1 89 ? 9.641 -13.641 -32.125 1 70.81 89 ARG A N 1
ATOM 721 C CA . ARG A 1 89 ? 10.898 -13.391 -31.438 1 70.81 89 ARG A CA 1
ATOM 722 C C . ARG A 1 89 ? 10.852 -12.086 -30.656 1 70.81 89 ARG A C 1
ATOM 724 O O . ARG A 1 89 ? 11.734 -11.812 -29.828 1 70.81 89 ARG A O 1
ATOM 731 N N . ARG A 1 90 ? 9.719 -11.453 -30.922 1 74.06 90 ARG A N 1
ATOM 732 C CA . ARG A 1 90 ? 9.625 -10.148 -30.281 1 74.06 90 ARG A CA 1
ATOM 733 C C . ARG A 1 90 ? 9.016 -10.266 -28.891 1 74.06 90 ARG A C 1
ATOM 735 O O . ARG A 1 90 ? 9.156 -9.359 -28.062 1 74.06 90 ARG A O 1
ATOM 742 N N . VAL A 1 91 ? 8.477 -11.508 -28.734 1 84.06 91 VAL A N 1
ATOM 743 C CA . VAL A 1 91 ? 7.781 -11.656 -27.469 1 84.06 91 VAL A CA 1
ATOM 744 C C . VAL A 1 91 ? 8.609 -12.523 -26.516 1 84.06 91 VAL A C 1
ATOM 746 O O . VAL A 1 91 ? 9.086 -13.594 -26.906 1 84.06 91 VAL A O 1
ATOM 749 N N . SER A 1 92 ? 8.875 -11.969 -25.328 1 89.19 92 SER A N 1
ATOM 750 C CA . SER A 1 92 ? 9.625 -12.703 -24.312 1 89.19 92 SER A CA 1
ATOM 751 C C . SER A 1 92 ? 8.695 -13.445 -23.359 1 89.19 92 SER A C 1
ATOM 753 O O . SER A 1 92 ? 7.773 -12.852 -22.797 1 89.19 92 SER A O 1
ATOM 755 N N . TYR A 1 93 ? 8.984 -14.805 -23.297 1 94.31 93 TYR A N 1
ATOM 756 C CA . TYR A 1 93 ? 8.25 -15.633 -22.359 1 94.31 93 TYR A CA 1
ATOM 757 C C . TYR A 1 93 ? 9.102 -15.969 -21.141 1 94.31 93 TYR A C 1
ATOM 759 O O . TYR A 1 93 ? 10.297 -16.25 -21.266 1 94.31 93 TYR A O 1
ATOM 767 N N . VAL A 1 94 ? 8.438 -15.898 -19.984 1 97.69 94 VAL A N 1
ATOM 768 C CA . VAL A 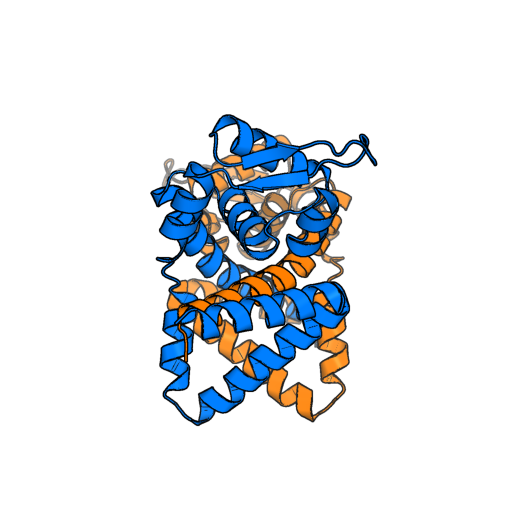1 94 ? 9.133 -16.156 -18.734 1 97.69 94 VAL A CA 1
ATOM 769 C C . VAL A 1 94 ? 8.625 -17.469 -18.125 1 97.69 94 VAL A C 1
ATOM 771 O O . VAL A 1 94 ? 7.422 -17.703 -18.062 1 97.69 94 VAL A O 1
ATOM 774 N N . LYS A 1 95 ? 9.57 -18.297 -17.703 1 98.06 95 LYS A N 1
ATOM 775 C CA . LYS A 1 95 ? 9.266 -19.547 -17.016 1 98.06 95 LYS A CA 1
ATOM 776 C C . LYS A 1 95 ? 10.133 -19.719 -15.773 1 98.06 95 LYS A C 1
ATOM 778 O O . LYS A 1 95 ? 11.258 -19.219 -15.719 1 98.06 95 LYS A O 1
ATOM 783 N N . LEU A 1 96 ? 9.555 -20.422 -14.773 1 98.56 96 LEU A N 1
ATOM 784 C CA . LEU A 1 96 ? 10.367 -20.719 -13.602 1 98.56 96 LEU A CA 1
ATOM 785 C C . LEU A 1 96 ? 11.391 -21.812 -13.898 1 98.56 96 LEU A C 1
ATOM 787 O O . LEU A 1 96 ? 11.086 -22.781 -14.617 1 98.56 96 LEU A O 1
ATOM 791 N N . THR A 1 97 ? 12.594 -21.641 -13.398 1 98.56 97 THR A N 1
ATOM 792 C CA . THR A 1 97 ? 13.523 -22.766 -13.328 1 98.56 97 THR A CA 1
ATOM 793 C C . THR A 1 97 ? 13.156 -23.688 -12.172 1 98.56 97 THR A C 1
ATOM 795 O O . THR A 1 97 ? 12.234 -23.406 -11.414 1 98.56 97 THR A O 1
ATOM 798 N N . ASP A 1 98 ? 13.945 -24.844 -12.07 1 98.44 98 ASP A N 1
ATOM 799 C CA . ASP A 1 98 ? 13.75 -25.719 -10.922 1 98.44 98 ASP A CA 1
ATOM 800 C C . ASP A 1 98 ? 14.008 -24.969 -9.609 1 98.44 98 ASP A C 1
ATOM 802 O O . ASP A 1 98 ? 13.273 -25.156 -8.641 1 98.44 98 ASP A O 1
ATOM 806 N N . GLU A 1 99 ? 15.008 -24.156 -9.625 1 98.38 99 GLU A N 1
ATOM 807 C CA . GLU A 1 99 ? 15.312 -23.344 -8.453 1 98.38 99 GLU A CA 1
ATOM 808 C C . GLU A 1 99 ? 14.211 -22.328 -8.172 1 98.38 99 GLU A C 1
ATOM 810 O O . GLU A 1 99 ? 13.898 -22.047 -7.02 1 98.38 99 GLU A O 1
ATOM 815 N N . GLY A 1 100 ? 13.625 -21.766 -9.227 1 98.5 100 GLY A N 1
ATOM 816 C CA . GLY A 1 100 ? 12.516 -20.828 -9.102 1 98.5 100 GLY A CA 1
ATOM 817 C C . GLY A 1 100 ? 11.281 -21.469 -8.492 1 98.5 100 GLY A C 1
ATOM 818 O O . GLY A 1 100 ? 10.602 -20.844 -7.66 1 98.5 100 GLY A O 1
ATOM 819 N N . ILE A 1 101 ? 11.047 -22.688 -8.906 1 98.25 101 ILE A N 1
ATOM 820 C CA . ILE A 1 101 ? 9.914 -23.438 -8.359 1 98.25 101 ILE A CA 1
ATOM 821 C C . ILE A 1 101 ? 10.133 -23.672 -6.867 1 98.25 101 ILE A C 1
ATOM 823 O O . ILE A 1 101 ? 9.211 -23.5 -6.066 1 98.25 101 ILE A O 1
ATOM 827 N N . ASP A 1 102 ? 11.328 -24.078 -6.531 1 97.88 102 ASP A N 1
ATOM 828 C CA . ASP A 1 102 ? 11.656 -24.328 -5.133 1 97.88 102 ASP A CA 1
ATOM 829 C C . ASP A 1 102 ? 11.5 -23.047 -4.305 1 97.88 102 ASP A C 1
ATOM 831 O O . ASP A 1 102 ? 11 -23.094 -3.18 1 97.88 102 ASP A O 1
ATOM 835 N N . LYS A 1 103 ? 11.961 -21.953 -4.848 1 97.75 103 LYS A N 1
ATOM 836 C CA . LYS A 1 103 ? 11.859 -20.672 -4.156 1 97.75 103 LYS A CA 1
ATOM 837 C C . LYS A 1 103 ? 10.398 -20.266 -3.977 1 97.75 103 LYS A C 1
ATOM 839 O O . LYS A 1 103 ? 10.023 -19.766 -2.918 1 97.75 103 LYS A O 1
ATOM 844 N N . GLN A 1 104 ? 9.617 -20.438 -5.02 1 97.75 104 GLN A N 1
ATOM 845 C CA . GLN A 1 104 ? 8.188 -20.156 -4.945 1 97.75 104 GLN A CA 1
ATOM 846 C C . GLN A 1 104 ? 7.523 -21 -3.855 1 97.75 104 GLN A C 1
ATOM 848 O O . GLN A 1 104 ? 6.719 -20.484 -3.074 1 97.75 104 GLN A O 1
ATOM 853 N N . LYS A 1 105 ? 7.902 -22.234 -3.746 1 96.88 105 LYS A N 1
ATOM 854 C CA . LYS A 1 105 ? 7.355 -23.125 -2.727 1 96.88 105 LYS A CA 1
ATOM 855 C C . LYS A 1 105 ? 7.742 -22.656 -1.326 1 96.88 105 LYS A C 1
ATOM 857 O O . LYS A 1 105 ? 6.941 -22.75 -0.393 1 96.88 105 LYS A O 1
ATOM 862 N N . GLN A 1 106 ? 8.922 -22.203 -1.204 1 96.56 106 GLN A N 1
ATOM 863 C CA . GLN A 1 106 ? 9.375 -21.688 0.081 1 96.56 106 GLN A CA 1
ATOM 864 C C . GLN A 1 106 ? 8.523 -20.5 0.526 1 96.56 106 GLN A C 1
ATOM 866 O O . GLN A 1 106 ? 8.383 -20.25 1.725 1 96.56 106 GLN A O 1
ATOM 871 N N . SER A 1 107 ? 7.902 -19.812 -0.403 1 95.25 107 SER A N 1
ATOM 872 C CA . SER A 1 107 ? 7.164 -18.594 -0.109 1 95.25 107 SER A CA 1
ATOM 873 C C . SER A 1 107 ? 5.734 -18.906 0.33 1 95.25 107 SER A C 1
ATOM 875 O O . SER A 1 107 ? 4.977 -18 0.686 1 95.25 107 SER A O 1
ATOM 877 N N . THR A 1 108 ? 5.391 -20.188 0.334 1 93.25 108 THR A N 1
ATOM 878 C CA . THR A 1 108 ? 4.035 -20.562 0.714 1 93.25 108 THR A CA 1
ATOM 879 C C . THR A 1 108 ? 3.83 -20.406 2.219 1 93.25 108 THR A C 1
ATOM 881 O O . THR A 1 108 ? 2.695 -20.391 2.697 1 93.25 108 THR A O 1
ATOM 884 N N . ASN A 1 109 ? 4.895 -20.359 2.971 1 85.5 109 ASN A N 1
ATOM 885 C CA . ASN A 1 109 ? 4.84 -20.203 4.418 1 85.5 109 ASN A CA 1
ATOM 886 C C . ASN A 1 109 ? 4.699 -18.734 4.82 1 85.5 109 ASN A C 1
ATOM 888 O O . ASN A 1 109 ? 5.211 -18.328 5.859 1 85.5 109 ASN A O 1
ATOM 892 N N . PHE A 1 110 ? 3.984 -17.938 4.152 1 89 110 PHE A N 1
ATOM 893 C CA . PHE A 1 110 ? 3.764 -16.516 4.406 1 89 110 PHE A CA 1
ATOM 894 C C . PHE A 1 110 ? 2.875 -16.312 5.625 1 89 110 PHE A C 1
ATOM 896 O O . PHE A 1 110 ? 1.774 -16.859 5.699 1 89 110 PHE A O 1
ATOM 903 N N . GLN A 1 111 ? 3.395 -15.641 6.617 1 88.69 111 GLN A N 1
ATOM 904 C CA . GLN A 1 111 ? 2.613 -15.242 7.781 1 88.69 111 GLN A CA 1
ATOM 905 C C . GLN A 1 111 ? 2.107 -13.812 7.641 1 88.69 111 GLN A C 1
ATOM 907 O O . GLN A 1 111 ? 2.896 -12.883 7.434 1 88.69 111 GLN A O 1
ATOM 912 N N . CYS A 1 112 ? 0.875 -13.633 7.75 1 94 112 CYS A N 1
ATOM 913 C CA . CYS A 1 112 ? 0.224 -12.336 7.574 1 94 112 CYS A CA 1
ATOM 914 C C . CYS A 1 112 ? -0.545 -11.938 8.828 1 94 112 CYS A C 1
ATOM 916 O O . CYS A 1 112 ? -1.648 -12.438 9.07 1 94 112 CYS A O 1
ATOM 918 N N . LYS A 1 113 ? -0.033 -10.961 9.562 1 96.25 113 LYS A N 1
ATOM 919 C CA . LYS A 1 113 ? -0.66 -10.523 10.812 1 96.25 113 LYS A CA 1
ATOM 920 C C . LYS A 1 113 ? -2.049 -9.945 10.555 1 96.25 113 LYS A C 1
ATOM 922 O O . LYS A 1 113 ? -2.959 -10.117 11.367 1 96.25 113 LYS A O 1
ATOM 927 N N . LEU A 1 114 ? -2.135 -9.234 9.469 1 95.75 114 LEU A N 1
ATOM 928 C CA . LEU A 1 114 ? -3.424 -8.648 9.117 1 95.75 114 LEU A CA 1
ATOM 929 C C . LEU A 1 114 ? -4.469 -9.734 8.883 1 95.75 114 LEU A C 1
ATOM 931 O O . LEU A 1 114 ? -5.605 -9.617 9.344 1 95.75 114 LEU A O 1
ATOM 935 N N . TYR A 1 115 ? -4.062 -10.773 8.18 1 94.44 115 TYR A N 1
ATOM 936 C CA . TYR A 1 115 ? -4.961 -11.898 7.93 1 94.44 115 TYR A CA 1
ATOM 937 C C . TYR A 1 115 ? -5.344 -12.586 9.234 1 94.44 115 TYR A C 1
ATOM 939 O O . TYR A 1 115 ? -6.508 -12.938 9.438 1 94.44 115 TYR A O 1
ATOM 947 N N . ASP A 1 116 ? -4.371 -12.797 10.117 1 94.5 116 ASP A N 1
ATOM 948 C CA . ASP A 1 116 ? -4.625 -13.422 11.414 1 94.5 116 ASP A CA 1
ATOM 949 C C . ASP A 1 116 ? -5.633 -12.617 12.227 1 94.5 116 ASP A C 1
ATOM 951 O O . ASP A 1 116 ? -6.516 -13.18 12.875 1 94.5 116 ASP A O 1
ATOM 955 N N . PHE A 1 117 ? -5.453 -11.359 12.195 1 95 117 PHE A N 1
ATOM 956 C CA . PHE A 1 117 ? -6.379 -10.477 12.898 1 95 117 PHE A CA 1
ATOM 957 C C . PHE A 1 117 ? -7.789 -10.617 12.336 1 95 117 PHE A C 1
ATOM 959 O O . PHE A 1 117 ? -8.75 -10.75 13.094 1 95 117 PHE A O 1
ATOM 966 N N . MET A 1 118 ? -7.941 -10.586 11.031 1 92.56 118 MET A N 1
ATOM 967 C CA . MET A 1 118 ? -9.25 -10.68 10.383 1 92.56 118 MET A CA 1
ATOM 968 C C . MET A 1 118 ? -9.914 -12.016 10.688 1 92.56 118 MET A C 1
ATOM 970 O O . MET A 1 118 ? -11.133 -12.07 10.883 1 92.56 118 MET A O 1
ATOM 974 N N . LYS A 1 119 ? -9.094 -13.047 10.672 1 90.44 119 LYS A N 1
ATOM 975 C CA . LYS A 1 119 ? -9.602 -14.383 10.984 1 90.44 119 LYS A CA 1
ATOM 976 C C . LYS A 1 119 ? -10.227 -14.414 12.383 1 90.44 119 LYS A C 1
ATOM 978 O O . LYS A 1 119 ? -11.273 -15.039 12.586 1 90.44 119 LYS A O 1
ATOM 983 N N . THR A 1 120 ? -9.57 -13.797 13.312 1 91.38 120 THR A N 1
ATOM 984 C CA . THR A 1 120 ? -10.086 -13.758 14.672 1 91.38 120 THR A CA 1
ATOM 985 C C . THR A 1 120 ? -11.406 -12.992 14.734 1 91.38 120 THR A C 1
ATOM 987 O O . THR A 1 120 ? -12.289 -13.336 15.523 1 91.38 120 THR A O 1
ATOM 990 N N . GLN A 1 121 ? -11.508 -11.992 13.914 1 89.69 121 GLN A N 1
ATOM 991 C CA . GLN A 1 121 ? -12.742 -11.211 13.867 1 89.69 121 GLN A CA 1
ATOM 992 C C . GLN A 1 121 ? -13.891 -12.031 13.297 1 89.69 121 GLN A C 1
ATOM 994 O O . GLN A 1 121 ? -15.055 -11.797 13.633 1 89.69 121 GLN A O 1
ATOM 999 N N . MET A 1 122 ? -13.609 -12.992 12.484 1 87.06 122 MET A N 1
ATOM 1000 C CA . MET A 1 122 ? -14.617 -13.82 11.82 1 87.06 122 MET A CA 1
ATOM 1001 C C . MET A 1 122 ? -15.281 -14.766 12.812 1 87.06 122 MET A C 1
ATOM 1003 O O . MET A 1 122 ? -16.328 -15.352 12.516 1 87.06 122 MET A O 1
ATOM 1007 N N . GLU A 1 123 ? -14.672 -14.961 13.945 1 87.5 123 GLU A N 1
ATOM 1008 C CA . GLU A 1 123 ? -15.273 -15.797 14.977 1 87.5 123 GLU A CA 1
ATOM 1009 C C . GLU A 1 123 ? -16.562 -15.172 15.516 1 87.5 123 GLU A C 1
ATOM 1011 O O . GLU A 1 123 ? -17.406 -15.867 16.094 1 87.5 123 GLU A O 1
ATOM 1016 N N . ASP A 1 124 ? -16.719 -13.898 15.414 1 87.44 124 ASP A N 1
ATOM 1017 C CA . ASP A 1 124 ? -17.922 -13.148 15.742 1 87.44 124 ASP A CA 1
ATOM 1018 C C . ASP A 1 124 ? -18.859 -13.055 14.539 1 87.44 124 ASP A C 1
ATOM 1020 O O . ASP A 1 124 ? -18.5 -12.5 13.5 1 87.44 124 ASP A O 1
ATOM 1024 N N . GLU A 1 125 ? -20.062 -13.555 14.734 1 84.62 125 GLU A N 1
ATOM 1025 C CA . GLU A 1 125 ? -21.016 -13.656 13.633 1 84.62 125 GLU A CA 1
ATOM 1026 C C . GLU A 1 125 ? -21.281 -12.281 13.008 1 84.62 125 GLU A C 1
ATOM 1028 O O . GLU A 1 125 ? -21.422 -12.164 11.789 1 84.62 125 GLU A O 1
ATOM 1033 N N . SER A 1 126 ? -21.391 -11.289 13.852 1 84.75 126 SER A N 1
ATOM 1034 C CA . SER A 1 126 ? -21.656 -9.953 13.336 1 84.75 126 SER A CA 1
ATOM 1035 C C . SER A 1 126 ? -20.5 -9.477 12.445 1 84.75 126 SER A C 1
ATOM 1037 O O . SER A 1 126 ? -20.734 -8.828 11.422 1 84.75 126 SER A O 1
ATOM 1039 N N . LYS A 1 127 ? -19.375 -9.891 12.703 1 88.81 127 LYS A N 1
ATOM 1040 C CA . LYS A 1 127 ? -18.203 -9.469 11.945 1 88.81 127 LYS A CA 1
ATOM 1041 C C . LYS A 1 127 ? -18.031 -10.312 10.688 1 88.81 127 LYS A C 1
ATOM 1043 O O . LYS A 1 127 ? -17.5 -9.844 9.68 1 88.81 127 LYS A O 1
ATOM 1048 N N . LYS A 1 128 ? -18.609 -11.477 10.758 1 90.44 128 LYS A N 1
ATOM 1049 C CA . LYS A 1 128 ? -18.5 -12.367 9.609 1 90.44 128 LYS A CA 1
ATOM 1050 C C . LYS A 1 128 ? -19.219 -11.789 8.391 1 90.44 128 LYS A C 1
ATOM 1052 O O . LYS A 1 128 ? -18.672 -11.789 7.289 1 90.44 128 LYS A O 1
ATOM 1057 N N . THR A 1 129 ? -20.422 -11.328 8.648 1 90.5 129 THR A N 1
ATOM 1058 C CA . THR A 1 129 ? -21.203 -10.734 7.559 1 90.5 129 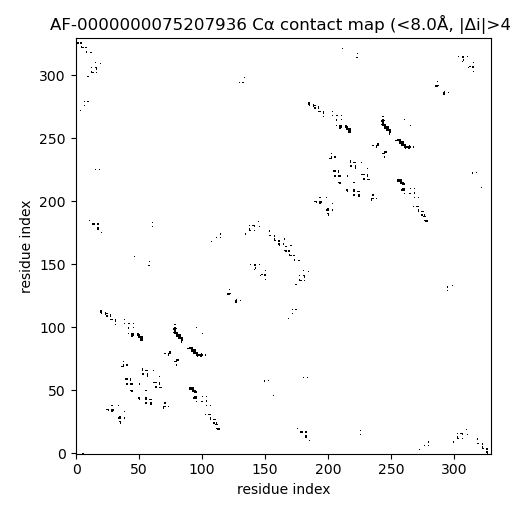THR A CA 1
ATOM 1059 C C . THR A 1 129 ? -20.469 -9.531 6.977 1 90.5 129 THR A C 1
ATOM 1061 O O . THR A 1 129 ? -20.422 -9.359 5.754 1 90.5 129 THR A O 1
ATOM 1064 N N . PHE A 1 130 ? -19.891 -8.797 7.812 1 93.5 130 PHE A N 1
ATOM 1065 C CA . PHE A 1 130 ? -19.156 -7.609 7.379 1 93.5 130 PHE A CA 1
ATOM 1066 C C . PHE A 1 130 ? -17.953 -8 6.543 1 93.5 130 PHE A C 1
ATOM 1068 O O . PHE A 1 130 ? -17.688 -7.402 5.492 1 93.5 130 PHE A O 1
ATOM 1075 N N . LEU A 1 131 ? -17.25 -9.008 6.918 1 93.5 131 LEU A N 1
ATOM 1076 C CA . LEU A 1 131 ? -16.031 -9.414 6.234 1 93.5 131 LEU A CA 1
ATOM 1077 C C . LEU A 1 131 ? -16.344 -9.992 4.859 1 93.5 131 LEU A C 1
ATOM 1079 O O . LEU A 1 131 ? -15.57 -9.812 3.914 1 93.5 131 LEU A O 1
ATOM 1083 N N . VAL A 1 132 ? -17.453 -10.68 4.766 1 92.38 132 VAL A N 1
ATOM 1084 C CA . VAL A 1 132 ? -17.891 -11.188 3.473 1 92.38 132 VAL A CA 1
ATOM 1085 C C . VAL A 1 132 ? -18.188 -10.031 2.531 1 92.38 132 VAL A C 1
ATOM 1087 O O . VAL A 1 132 ? -17.812 -10.055 1.36 1 92.38 132 VAL A O 1
ATOM 1090 N N . GLU A 1 133 ? -18.812 -9.016 3.068 1 93.56 133 GLU A N 1
ATOM 1091 C CA . GLU A 1 133 ? -19.125 -7.828 2.281 1 93.56 133 GLU A CA 1
ATOM 1092 C C . GLU A 1 133 ? -17.844 -7.082 1.899 1 93.56 133 GLU A C 1
ATOM 1094 O O . GLU A 1 133 ? -17.766 -6.496 0.819 1 93.56 133 GLU A O 1
ATOM 1099 N N . LEU A 1 134 ? -16.891 -7.035 2.781 1 95.75 134 LEU A N 1
ATOM 1100 C CA . LEU A 1 134 ? -15.602 -6.391 2.527 1 95.75 134 LEU A CA 1
ATOM 1101 C C . LEU A 1 134 ? -14.898 -7.031 1.337 1 95.75 134 LEU A C 1
ATOM 1103 O O . LEU A 1 134 ? -14.367 -6.328 0.47 1 95.75 134 LEU A O 1
ATOM 1107 N N . VAL A 1 135 ? -14.93 -8.328 1.271 1 95.38 135 VAL A N 1
ATOM 1108 C CA . VAL A 1 135 ? -14.305 -9.055 0.17 1 95.38 135 VAL A CA 1
ATOM 1109 C C . VAL A 1 135 ? -15.031 -8.734 -1.136 1 95.38 135 VAL A C 1
ATOM 1111 O O . VAL A 1 135 ? -14.391 -8.492 -2.164 1 95.38 135 VAL A O 1
ATOM 1114 N N . ARG A 1 136 ? -16.312 -8.742 -1.049 1 95.88 136 ARG A N 1
ATOM 1115 C CA . ARG A 1 136 ? -17.109 -8.406 -2.227 1 95.88 136 ARG A CA 1
ATOM 1116 C C . ARG A 1 136 ? -16.812 -6.984 -2.697 1 95.88 136 ARG A C 1
ATOM 1118 O O . ARG A 1 136 ? -16.719 -6.734 -3.9 1 95.88 136 ARG A O 1
ATOM 1125 N N . PHE A 1 137 ? -16.734 -6.105 -1.8 1 96.75 137 PHE A N 1
ATOM 1126 C CA . PHE A 1 137 ? -16.469 -4.707 -2.117 1 96.75 137 PHE A CA 1
ATOM 1127 C C . PHE A 1 137 ? -15.086 -4.559 -2.754 1 96.75 137 PHE A C 1
ATOM 1129 O O . PHE A 1 137 ? -14.93 -3.822 -3.73 1 96.75 137 PHE A O 1
ATOM 1136 N N . HIS A 1 138 ? -14.07 -5.242 -2.225 1 97.62 138 HIS A N 1
ATOM 1137 C CA . HIS A 1 138 ? -12.734 -5.211 -2.807 1 97.62 138 HIS A CA 1
ATOM 1138 C C . HIS A 1 138 ? -12.742 -5.766 -4.227 1 97.62 138 HIS A C 1
ATOM 1140 O O . HIS A 1 138 ? -12.039 -5.246 -5.102 1 97.62 138 HIS A O 1
ATOM 1146 N N . LYS A 1 139 ? -13.477 -6.859 -4.383 1 98.06 139 LYS A N 1
ATOM 1147 C CA . LYS A 1 139 ? -13.625 -7.414 -5.727 1 98.06 139 LYS A CA 1
ATOM 1148 C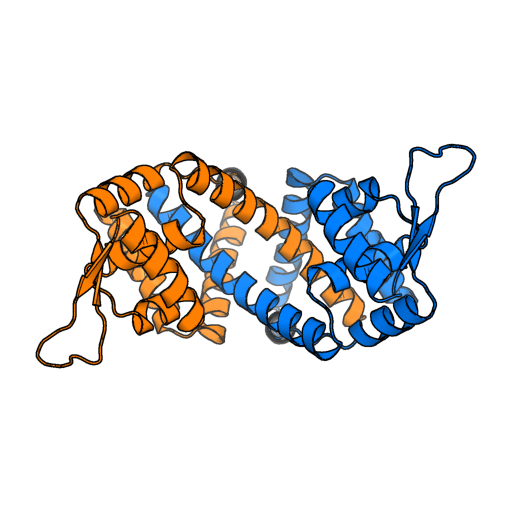 C . LYS A 1 139 ? -14.211 -6.383 -6.688 1 98.06 139 LYS A C 1
ATOM 1150 O O . LYS A 1 139 ? -13.719 -6.227 -7.809 1 98.06 139 LYS A O 1
ATOM 1155 N N . GLU A 1 140 ? -15.25 -5.707 -6.273 1 97.12 140 GLU A N 1
ATOM 1156 C CA . GLU A 1 140 ? -15.898 -4.68 -7.086 1 97.12 140 GLU A CA 1
ATOM 1157 C C . GLU A 1 140 ? -14.93 -3.547 -7.418 1 97.12 140 GLU A C 1
ATOM 1159 O O . GLU A 1 140 ? -14.898 -3.07 -8.555 1 97.12 140 GLU A O 1
ATOM 1164 N N . LEU A 1 141 ? -14.172 -3.102 -6.434 1 97.94 141 LEU A N 1
ATOM 1165 C CA . LEU A 1 141 ? -13.18 -2.051 -6.645 1 97.94 141 LEU A CA 1
ATOM 1166 C C . LEU A 1 141 ? -12.141 -2.482 -7.672 1 97.94 141 LEU A C 1
ATOM 1168 O O . LEU A 1 141 ? -11.828 -1.733 -8.602 1 97.94 141 LEU A O 1
ATOM 1172 N N . ASN A 1 142 ? -11.664 -3.684 -7.531 1 98.62 142 ASN A N 1
ATOM 1173 C CA . ASN A 1 142 ? -10.641 -4.168 -8.453 1 98.62 142 ASN A CA 1
ATOM 1174 C C . ASN A 1 142 ? -11.195 -4.359 -9.859 1 98.62 142 ASN A C 1
ATOM 1176 O O . ASN A 1 142 ? -10.5 -4.105 -10.844 1 98.62 142 ASN A O 1
ATOM 1180 N N . ASP A 1 143 ? -12.414 -4.859 -9.914 1 98.44 143 ASP A N 1
ATOM 1181 C CA . ASP A 1 143 ? -13.055 -4.984 -11.219 1 98.44 143 ASP A CA 1
ATOM 1182 C C . ASP A 1 143 ? -13.18 -3.623 -11.898 1 98.44 143 ASP A C 1
ATOM 1184 O O . ASP A 1 143 ? -12.914 -3.496 -13.094 1 98.44 143 ASP A O 1
ATOM 1188 N N . HIS A 1 144 ? -13.586 -2.631 -11.195 1 98.06 144 HIS A N 1
ATOM 1189 C CA . HIS A 1 144 ? -13.789 -1.283 -11.719 1 98.06 144 HIS A CA 1
ATOM 1190 C 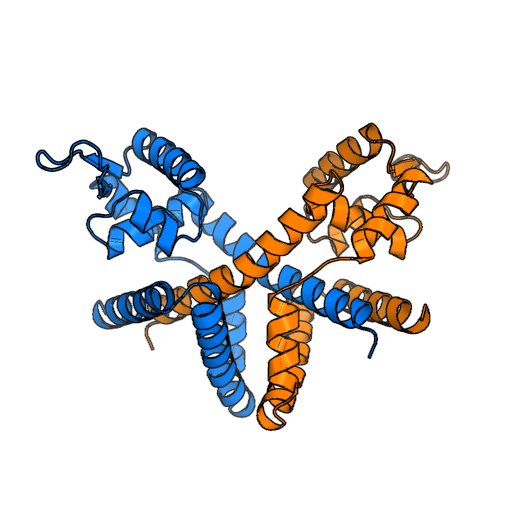C . HIS A 1 144 ? -12.469 -0.671 -12.188 1 98.06 144 HIS A C 1
ATOM 1192 O O . HIS A 1 144 ? -12.414 -0.066 -13.258 1 98.06 144 HIS A O 1
ATOM 1198 N N . PHE A 1 145 ? -11.422 -0.85 -11.453 1 98.38 145 PHE A N 1
ATOM 1199 C CA . PHE A 1 145 ? -10.203 -0.09 -11.703 1 98.38 145 PHE A CA 1
ATOM 1200 C C . PHE A 1 145 ? -9.227 -0.903 -12.547 1 98.38 145 PHE A C 1
ATOM 1202 O O . PHE A 1 145 ? -8.438 -0.341 -13.312 1 98.38 145 PHE A O 1
ATOM 1209 N N . HIS A 1 146 ? -9.203 -2.242 -12.391 1 98.31 146 HIS A N 1
ATOM 1210 C CA . HIS A 1 146 ? -8.195 -3.051 -13.055 1 98.31 146 HIS A CA 1
ATOM 1211 C C . HIS A 1 146 ? -8.82 -3.959 -14.109 1 98.31 146 HIS A C 1
ATOM 1213 O O . HIS A 1 146 ? -8.109 -4.559 -14.922 1 98.31 146 HIS A O 1
ATOM 1219 N N . GLY A 1 147 ? -10.141 -4.109 -14.078 1 97.94 147 GLY A N 1
ATOM 1220 C CA . GLY A 1 147 ? -10.852 -4.883 -15.086 1 97.94 147 GLY A CA 1
ATOM 1221 C C . GLY A 1 147 ? -11.102 -6.32 -14.672 1 97.94 147 GLY A C 1
ATOM 1222 O O . GLY A 1 147 ? -10.523 -6.797 -13.688 1 97.94 147 GLY A O 1
ATOM 1223 N N . SER A 1 148 ? -11.922 -7.02 -15.445 1 98.19 148 SER A N 1
ATOM 1224 C CA . SER A 1 148 ? -12.367 -8.367 -15.117 1 98.19 148 SER A CA 1
ATOM 1225 C C . SER A 1 148 ? -11.227 -9.375 -15.258 1 98.19 148 SER A C 1
ATOM 1227 O O . SER A 1 148 ? -11.211 -10.406 -14.578 1 98.19 148 SER A O 1
ATOM 1229 N N . ASP A 1 149 ? -10.328 -9.094 -16.141 1 98.12 149 ASP A N 1
ATOM 1230 C CA . ASP A 1 149 ? -9.211 -10.008 -16.328 1 98.12 149 ASP A CA 1
ATOM 1231 C C . ASP A 1 149 ? -8.422 -10.195 -15.039 1 98.12 149 ASP A C 1
ATOM 1233 O O . ASP A 1 149 ? -8.047 -11.312 -14.688 1 98.12 149 ASP A O 1
ATOM 1237 N N . TYR A 1 150 ? -8.172 -9.133 -14.32 1 98.62 150 TYR A N 1
ATOM 1238 C CA . TYR A 1 150 ? -7.461 -9.188 -13.047 1 98.62 150 TYR A CA 1
ATOM 1239 C C . TYR A 1 150 ? -8.258 -9.969 -12.008 1 98.62 150 TYR A C 1
ATOM 1241 O O . TYR A 1 150 ? -7.715 -10.859 -11.352 1 98.62 150 TYR A O 1
ATOM 1249 N N . VAL A 1 151 ? -9.508 -9.656 -11.898 1 98.69 151 VAL A N 1
ATOM 1250 C CA . VAL A 1 151 ? -10.367 -10.289 -10.906 1 98.69 151 VAL A CA 1
ATOM 1251 C C . VAL A 1 151 ? -10.516 -11.773 -11.211 1 98.69 151 VAL A C 1
ATOM 1253 O O . VAL A 1 151 ? -10.492 -12.609 -10.305 1 98.69 151 VAL A O 1
ATOM 1256 N N . ASP A 1 152 ? -10.68 -12.078 -12.492 1 98.5 152 ASP A N 1
ATOM 1257 C CA . ASP A 1 152 ? -10.805 -13.469 -12.906 1 98.5 152 ASP A CA 1
ATOM 1258 C C . ASP A 1 152 ? -9.539 -14.258 -12.586 1 98.5 152 ASP A C 1
ATOM 1260 O O . ASP A 1 152 ? -9.602 -15.43 -12.203 1 98.5 152 ASP A O 1
ATOM 1264 N N . TRP A 1 153 ? -8.414 -13.633 -12.805 1 98.69 153 TRP A N 1
ATOM 1265 C CA . TRP A 1 153 ? -7.152 -14.273 -12.453 1 98.69 153 TRP A CA 1
ATOM 1266 C C . TRP A 1 153 ? -7.098 -14.602 -10.961 1 98.69 153 TRP A C 1
ATOM 1268 O O . TRP A 1 153 ? -6.734 -15.711 -10.578 1 98.69 153 TRP A O 1
ATOM 1278 N N . VAL A 1 154 ? -7.438 -13.633 -10.109 1 98.62 154 VAL A N 1
ATOM 1279 C CA . VAL A 1 154 ? -7.41 -13.836 -8.664 1 98.62 154 VAL A CA 1
ATOM 1280 C C . VAL A 1 154 ? -8.344 -14.984 -8.289 1 98.62 154 VAL A C 1
ATOM 1282 O O . VAL A 1 154 ? -7.973 -15.875 -7.516 1 98.62 154 VAL A O 1
ATOM 1285 N N . ILE A 1 155 ? -9.523 -14.984 -8.891 1 98.19 155 ILE A N 1
ATOM 1286 C CA . ILE A 1 155 ? -10.516 -16.016 -8.586 1 98.19 155 ILE A CA 1
ATOM 1287 C C . ILE A 1 155 ? -9.977 -17.391 -9.008 1 98.19 155 ILE A C 1
ATOM 1289 O O . ILE A 1 155 ? -10 -18.328 -8.219 1 98.19 155 ILE A O 1
ATOM 1293 N N . SER A 1 156 ? -9.461 -17.484 -10.234 1 98.12 156 SER A N 1
ATOM 1294 C CA . SER A 1 156 ? -9 -18.766 -10.766 1 98.12 156 SER A CA 1
ATOM 1295 C C . SER A 1 156 ? -7.816 -19.312 -9.977 1 98.12 156 SER A C 1
ATOM 1297 O O . SER A 1 156 ? -7.738 -20.516 -9.703 1 98.12 156 SER A O 1
ATOM 1299 N N . THR A 1 157 ? -6.883 -18.453 -9.648 1 98.06 157 THR A N 1
ATOM 1300 C CA . THR A 1 157 ? -5.695 -18.891 -8.922 1 98.06 157 THR A CA 1
ATOM 1301 C C . THR A 1 157 ? -6.039 -19.25 -7.48 1 98.06 157 THR A C 1
ATOM 1303 O O . THR A 1 157 ? -5.441 -20.156 -6.895 1 98.06 157 THR A O 1
ATOM 1306 N N . THR A 1 158 ? -6.973 -18.547 -6.871 1 97.62 158 THR A N 1
ATOM 1307 C CA . THR A 1 158 ? -7.465 -18.906 -5.547 1 97.62 158 THR A CA 1
ATOM 1308 C C . THR A 1 158 ? -8.086 -20.297 -5.559 1 97.62 158 THR A C 1
ATOM 1310 O O . THR A 1 158 ? -7.812 -21.109 -4.672 1 97.62 158 THR A O 1
ATOM 1313 N N . LYS A 1 159 ? -8.922 -20.562 -6.566 1 96.94 159 LYS A N 1
ATOM 1314 C CA . LYS A 1 159 ? -9.555 -21.875 -6.707 1 96.94 159 LYS A CA 1
ATOM 1315 C C . LYS A 1 159 ? -8.516 -22.984 -6.871 1 96.94 159 LYS A C 1
ATOM 1317 O O . LYS A 1 159 ? -8.656 -24.062 -6.309 1 96.94 159 LYS A O 1
ATOM 1322 N N . SER A 1 160 ? -7.516 -22.688 -7.688 1 96.19 160 SER A N 1
ATOM 1323 C CA . SER A 1 160 ? -6.453 -23.656 -7.914 1 96.19 160 SER A CA 1
ATOM 1324 C C . SER A 1 160 ? -5.754 -24.031 -6.609 1 96.19 160 SER A C 1
ATOM 1326 O O . SER A 1 160 ? -5.375 -25.188 -6.41 1 96.19 160 SER A O 1
ATOM 1328 N N . LEU A 1 161 ? -5.555 -23.062 -5.727 1 95.19 161 LEU A N 1
ATOM 1329 C CA . LEU A 1 161 ? -4.91 -23.297 -4.438 1 95.19 161 LEU A CA 1
ATOM 1330 C C . LEU A 1 161 ? -5.816 -24.109 -3.52 1 95.19 161 LEU A C 1
ATOM 1332 O O . LEU A 1 161 ? -5.332 -24.922 -2.723 1 95.19 161 LEU A O 1
ATOM 1336 N N . GLU A 1 162 ? -7.102 -23.906 -3.646 1 92.81 162 GLU A N 1
ATOM 1337 C CA . GLU A 1 162 ? -8.062 -24.656 -2.836 1 92.81 162 GLU A CA 1
ATOM 1338 C C . GLU A 1 162 ? -8.07 -26.141 -3.213 1 92.81 162 GLU A C 1
ATOM 1340 O O . GLU A 1 162 ? -8.242 -27 -2.35 1 92.81 162 GLU A O 1
ATOM 1345 N N . GLU A 1 163 ? -7.844 -26.453 -4.434 1 88.25 163 GLU A N 1
ATOM 1346 C CA . GLU A 1 163 ? -7.914 -27.812 -4.953 1 88.25 163 GLU A CA 1
ATOM 1347 C C . GLU A 1 163 ? -6.605 -28.562 -4.73 1 88.25 163 GLU A C 1
ATOM 1349 O O . GLU A 1 163 ? -6.578 -29.781 -4.727 1 88.25 163 GLU A O 1
ATOM 1354 N N . ALA A 1 164 ? -5.52 -27.859 -4.805 1 76.12 164 ALA A N 1
ATOM 1355 C CA . ALA A 1 164 ? -4.227 -28.5 -4.594 1 76.12 164 ALA A CA 1
ATOM 1356 C C . ALA A 1 164 ? -4.125 -29.094 -3.188 1 76.12 164 ALA A C 1
ATOM 1358 O O . ALA A 1 164 ? -3.291 -29.953 -2.928 1 76.12 164 ALA A O 1
ATOM 1359 N N . ARG A 1 165 ? -5.074 -28.891 -2.227 1 58.06 165 ARG A N 1
ATOM 1360 C CA . ARG A 1 165 ? -5.082 -29.547 -0.921 1 58.06 165 ARG A CA 1
ATOM 1361 C C . ARG A 1 165 ? -6.016 -30.75 -0.915 1 58.06 165 ARG A C 1
ATOM 1363 O O . ARG A 1 165 ? -7.074 -30.719 -1.542 1 58.06 165 ARG A O 1
ATOM 1370 N N . MET B 1 1 ? -11.57 -24.141 5.102 1 60.38 1 MET B N 1
ATOM 1371 C CA . MET B 1 1 ? -11.195 -23.188 4.059 1 60.38 1 MET B CA 1
ATOM 1372 C C . MET B 1 1 ? -9.68 -23.047 3.973 1 60.38 1 MET B C 1
ATOM 1374 O O . MET B 1 1 ? -8.984 -23.141 4.988 1 60.38 1 MET B O 1
ATOM 1378 N N . ASN B 1 2 ? -9.047 -23.297 2.793 1 87.56 2 ASN B N 1
ATOM 1379 C CA . ASN B 1 2 ? -7.617 -23.312 2.49 1 87.56 2 ASN B CA 1
ATOM 1380 C C . ASN B 1 2 ? -6.973 -21.969 2.789 1 87.56 2 ASN B C 1
ATOM 1382 O O . ASN B 1 2 ? -7.297 -20.953 2.148 1 87.56 2 ASN B O 1
ATOM 1386 N N . GLU B 1 3 ? -6.332 -21.938 3.969 1 89.31 3 GLU B N 1
ATOM 1387 C CA . GLU B 1 3 ? -5.742 -20.703 4.496 1 89.31 3 GLU B CA 1
ATOM 1388 C C . GLU B 1 3 ? -4.875 -20.016 3.447 1 89.31 3 GLU B C 1
ATOM 1390 O O . GLU B 1 3 ? -4.926 -18.797 3.303 1 89.31 3 GLU B O 1
ATOM 1395 N N . LEU B 1 4 ? -4.117 -20.812 2.75 1 93.5 4 LEU B N 1
ATOM 1396 C CA . LEU B 1 4 ? -3.244 -20.266 1.724 1 93.5 4 LEU B CA 1
ATOM 1397 C C . LEU B 1 4 ? -4.059 -19.594 0.616 1 93.5 4 LEU B C 1
ATOM 1399 O O . LEU B 1 4 ? -3.713 -18.516 0.149 1 93.5 4 LEU B O 1
ATOM 1403 N N . ALA B 1 5 ? -5.133 -20.234 0.234 1 95.38 5 ALA B N 1
ATOM 1404 C CA . ALA B 1 5 ? -6.004 -19.688 -0.808 1 95.38 5 ALA B CA 1
ATOM 1405 C C . ALA B 1 5 ? -6.645 -18.375 -0.367 1 95.38 5 ALA B C 1
ATOM 1407 O O . ALA B 1 5 ? -6.691 -17.422 -1.137 1 95.38 5 ALA B O 1
ATOM 1408 N N . ASN B 1 6 ? -7.125 -18.344 0.819 1 93.38 6 ASN B N 1
ATOM 1409 C CA . ASN B 1 6 ? -7.762 -17.141 1.356 1 93.38 6 ASN B CA 1
ATOM 1410 C C . ASN B 1 6 ? -6.773 -15.984 1.479 1 93.38 6 ASN B C 1
ATOM 1412 O O . ASN B 1 6 ? -7.113 -14.836 1.187 1 93.38 6 ASN B O 1
ATOM 1416 N N . MET B 1 7 ? -5.613 -16.266 1.903 1 94.06 7 MET B N 1
ATOM 1417 C CA . MET B 1 7 ? -4.578 -15.242 2.021 1 94.06 7 MET B CA 1
ATOM 1418 C C . MET B 1 7 ? -4.184 -14.711 0.648 1 94.06 7 MET B C 1
ATOM 1420 O O . MET B 1 7 ? -4.016 -13.5 0.471 1 94.06 7 MET B O 1
ATOM 1424 N N . HIS B 1 8 ? -4.012 -15.648 -0.312 1 95.88 8 HIS B N 1
ATOM 1425 C CA . HIS B 1 8 ? -3.699 -15.266 -1.683 1 95.88 8 HIS B CA 1
ATOM 1426 C C . HIS B 1 8 ? -4.723 -14.266 -2.221 1 95.88 8 HIS B C 1
ATOM 1428 O O . HIS B 1 8 ? -4.352 -13.234 -2.791 1 95.88 8 HIS B O 1
ATOM 1434 N N . MET B 1 9 ? -5.938 -14.586 -2.004 1 96.62 9 MET B N 1
ATOM 1435 C CA . MET B 1 9 ? -7.008 -13.711 -2.477 1 96.62 9 MET B CA 1
ATOM 1436 C C . MET B 1 9 ? -6.938 -12.352 -1.792 1 96.62 9 MET B C 1
ATOM 1438 O O . MET B 1 9 ? -6.996 -11.312 -2.455 1 96.62 9 MET B O 1
ATOM 1442 N N . MET B 1 10 ? -6.859 -12.352 -0.506 1 95.69 10 MET B N 1
ATOM 1443 C CA . MET B 1 10 ? -6.859 -11.117 0.278 1 95.69 10 MET B CA 1
ATOM 1444 C C . MET B 1 10 ? -5.68 -10.234 -0.108 1 95.69 10 MET B C 1
ATOM 1446 O O . MET B 1 10 ? -5.848 -9.031 -0.334 1 95.69 10 MET B O 1
ATOM 1450 N N . VAL B 1 11 ? -4.52 -10.805 -0.25 1 96.5 11 VAL B N 1
ATOM 1451 C CA . VAL B 1 11 ? -3.307 -10.055 -0.548 1 96.5 11 VAL B CA 1
ATOM 1452 C C . VAL B 1 11 ? -3.418 -9.422 -1.934 1 96.5 11 VAL B C 1
ATOM 1454 O O . VAL B 1 11 ? -3.123 -8.234 -2.107 1 96.5 11 VAL B O 1
ATOM 1457 N N . ASN B 1 12 ? -3.875 -10.141 -2.865 1 98.19 12 ASN B N 1
ATOM 1458 C CA . ASN B 1 12 ? -3.984 -9.617 -4.219 1 98.19 12 ASN B CA 1
ATOM 1459 C C . ASN B 1 12 ? -5.043 -8.516 -4.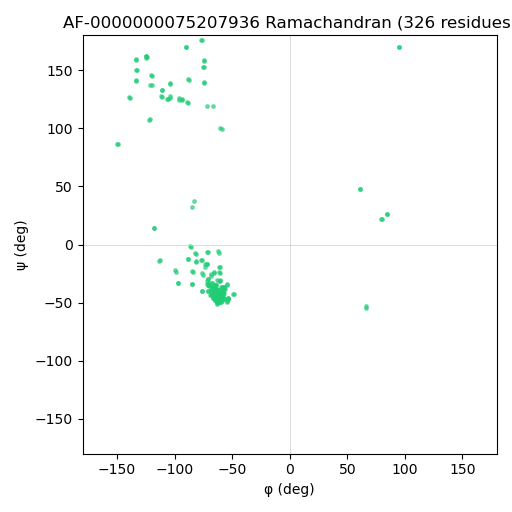309 1 98.19 12 ASN B C 1
ATOM 1461 O O . ASN B 1 12 ? -4.828 -7.496 -4.961 1 98.19 12 ASN B O 1
ATOM 1465 N N . TYR B 1 13 ? -6.172 -8.727 -3.635 1 98.31 13 TYR B N 1
ATOM 1466 C CA . TYR B 1 13 ? -7.211 -7.707 -3.662 1 98.31 13 TYR B CA 1
ATOM 1467 C C . TYR B 1 13 ? -6.746 -6.438 -2.957 1 98.31 13 TYR B C 1
ATOM 1469 O O . TYR B 1 13 ? -6.977 -5.328 -3.443 1 98.31 13 TYR B O 1
ATOM 1477 N N . MET B 1 14 ? -6.125 -6.559 -1.817 1 97.75 14 MET B N 1
ATOM 1478 C CA . MET B 1 14 ? -5.633 -5.395 -1.089 1 97.75 14 MET B CA 1
ATOM 1479 C C . MET B 1 14 ? -4.566 -4.656 -1.896 1 97.75 14 MET B C 1
ATOM 1481 O O . MET B 1 14 ? -4.57 -3.426 -1.958 1 97.75 14 MET B O 1
ATOM 1485 N N . ARG B 1 15 ? -3.668 -5.398 -2.451 1 97.69 15 ARG B N 1
ATOM 1486 C CA . ARG B 1 15 ? -2.633 -4.793 -3.285 1 97.69 15 ARG B CA 1
ATOM 1487 C C . ARG B 1 15 ? -3.248 -4.016 -4.445 1 97.69 15 ARG B C 1
ATOM 1489 O O . ARG B 1 15 ? -2.816 -2.902 -4.75 1 97.69 15 ARG B O 1
ATOM 1496 N N . GLY B 1 16 ? -4.207 -4.645 -5.102 1 98.5 16 GLY B N 1
ATOM 1497 C CA . GLY B 1 16 ? -4.855 -3.971 -6.215 1 98.5 16 GLY B CA 1
ATOM 1498 C C . GLY B 1 16 ? -5.508 -2.658 -5.82 1 98.5 16 GLY B C 1
ATOM 1499 O O . GLY B 1 16 ? -5.359 -1.651 -6.516 1 98.5 16 GLY B O 1
ATOM 1500 N N . VAL B 1 17 ? -6.184 -2.652 -4.719 1 98 17 VAL B N 1
ATOM 1501 C CA . VAL B 1 17 ? -6.867 -1.458 -4.234 1 98 17 VAL B CA 1
ATOM 1502 C C . VAL B 1 17 ? -5.84 -0.394 -3.854 1 98 17 VAL B C 1
ATOM 1504 O O . VAL B 1 17 ? -5.969 0.769 -4.246 1 98 17 VAL B O 1
ATOM 1507 N N . TYR B 1 18 ? -4.867 -0.784 -3.168 1 97.56 18 TYR B N 1
ATOM 1508 C CA . TYR B 1 18 ? -3.859 0.17 -2.719 1 97.56 18 TYR B CA 1
ATOM 1509 C C . TYR B 1 18 ? -3.105 0.767 -3.902 1 97.56 18 TYR B C 1
ATOM 1511 O O . TYR B 1 18 ? -2.703 1.932 -3.867 1 97.56 18 TYR B O 1
ATOM 1519 N N . LYS B 1 19 ? -2.898 -0.042 -4.938 1 97.75 19 LYS B N 1
ATOM 1520 C CA . LYS B 1 19 ? -2.199 0.428 -6.129 1 97.75 19 LYS B CA 1
ATOM 1521 C C . LYS B 1 19 ? -2.916 1.623 -6.75 1 97.75 19 LYS B C 1
ATOM 1523 O O . LYS B 1 19 ? -2.275 2.521 -7.297 1 97.75 19 LYS B O 1
ATOM 1528 N N . VAL B 1 20 ? -4.18 1.634 -6.727 1 97.75 20 VAL B N 1
ATOM 1529 C CA . VAL B 1 20 ? -4.957 2.75 -7.254 1 97.75 20 VAL B CA 1
ATOM 1530 C C . VAL B 1 20 ? -4.629 4.023 -6.477 1 97.75 20 VAL B C 1
ATOM 1532 O O . VAL B 1 20 ? -4.352 5.066 -7.07 1 97.75 20 VAL B O 1
ATOM 1535 N N . LEU B 1 21 ? -4.676 3.918 -5.156 1 97 21 LEU B N 1
ATOM 1536 C CA . LEU B 1 21 ? -4.367 5.043 -4.281 1 97 21 LEU B CA 1
ATOM 1537 C C . LEU B 1 21 ? -2.932 5.516 -4.484 1 97 21 LEU B C 1
ATOM 1539 O O . LEU B 1 21 ? -2.68 6.715 -4.602 1 97 21 LEU B O 1
ATOM 1543 N N . GLU B 1 22 ? -2.031 4.605 -4.551 1 96.25 22 GLU B N 1
ATOM 1544 C CA . GLU B 1 22 ? -0.613 4.914 -4.707 1 96.25 22 GLU B CA 1
ATOM 1545 C C . GLU B 1 22 ? -0.345 5.648 -6.016 1 96.25 22 GLU B C 1
ATOM 1547 O O . GLU B 1 22 ? 0.483 6.559 -6.062 1 96.25 22 GLU B O 1
ATOM 1552 N N . GLU B 1 23 ? -0.947 5.184 -7.047 1 96.5 23 GLU B N 1
ATOM 1553 C CA . GLU B 1 23 ? -0.748 5.801 -8.359 1 96.5 23 GLU B CA 1
ATOM 1554 C C . GLU B 1 23 ? -1.271 7.234 -8.375 1 96.5 23 GLU B C 1
ATOM 1556 O O . GLU B 1 23 ? -0.605 8.133 -8.891 1 96.5 23 GLU B O 1
ATOM 1561 N N . ASP B 1 24 ? -2.463 7.434 -7.84 1 96.69 24 ASP B N 1
ATOM 1562 C CA . ASP B 1 24 ? -3.014 8.781 -7.746 1 96.69 24 ASP B CA 1
ATOM 1563 C C . ASP B 1 24 ? -2.109 9.688 -6.91 1 96.69 24 ASP B C 1
ATOM 1565 O O . ASP B 1 24 ? -1.878 10.844 -7.27 1 96.69 24 ASP B O 1
ATOM 1569 N N . TRP B 1 25 ? -1.67 9.141 -5.801 1 96.5 25 TRP B N 1
ATOM 1570 C CA . TRP B 1 25 ? -0.817 9.914 -4.902 1 96.5 25 TRP B CA 1
ATOM 1571 C C . TRP B 1 25 ? 0.507 10.258 -5.574 1 96.5 25 TRP B C 1
ATOM 1573 O O . TRP B 1 25 ? 0.97 11.398 -5.492 1 96.5 25 TRP B O 1
ATOM 1583 N N . GLN B 1 26 ? 1.058 9.32 -6.242 1 96.19 26 GLN B N 1
ATOM 1584 C CA . GLN B 1 26 ? 2.309 9.547 -6.961 1 96.19 26 GLN B CA 1
ATOM 1585 C C . GLN B 1 26 ? 2.146 10.625 -8.023 1 96.19 26 GLN B C 1
ATOM 1587 O O . GLN B 1 26 ? 2.992 11.516 -8.148 1 96.19 26 GLN B O 1
ATOM 1592 N N . LYS B 1 27 ? 1.112 10.492 -8.812 1 96.12 27 LYS B N 1
ATOM 1593 C CA . LYS B 1 27 ? 0.85 11.477 -9.859 1 96.12 27 LYS B CA 1
ATOM 1594 C C . LYS B 1 27 ? 0.682 12.875 -9.266 1 96.12 27 LYS B C 1
ATOM 1596 O O . LYS B 1 27 ? 1.232 13.844 -9.797 1 96.12 27 LYS B O 1
ATOM 1601 N N . SER B 1 28 ? -0.058 12.984 -8.227 1 95.56 28 SER B N 1
ATOM 1602 C CA . SER B 1 28 ? -0.307 14.266 -7.57 1 95.56 28 SER B CA 1
ATOM 1603 C C . SER B 1 28 ? 0.979 14.852 -6.996 1 95.56 28 SER B C 1
ATOM 1605 O O . SER B 1 28 ? 1.274 16.031 -7.199 1 95.56 28 SER B O 1
ATOM 1607 N N . ALA B 1 29 ? 1.736 14.039 -6.281 1 97.12 29 ALA B N 1
ATOM 1608 C CA . ALA B 1 29 ? 2.992 14.492 -5.688 1 97.12 29 ALA B CA 1
ATOM 1609 C C . ALA B 1 29 ? 3.98 14.93 -6.762 1 97.12 29 ALA B C 1
ATOM 1611 O O . ALA B 1 29 ? 4.594 15.992 -6.66 1 97.12 29 ALA B O 1
ATOM 1612 N N . LYS B 1 30 ? 4.066 14.195 -7.809 1 96.88 30 LYS B N 1
ATOM 1613 C CA . LYS B 1 30 ? 4.996 14.492 -8.891 1 96.88 30 LYS B CA 1
ATOM 1614 C C . LYS B 1 30 ? 4.629 15.797 -9.594 1 96.88 30 LYS B C 1
ATOM 1616 O O . LYS B 1 30 ? 5.508 16.531 -10.047 1 96.88 30 LYS B O 1
ATOM 1621 N N . SER B 1 31 ? 3.389 16.031 -9.703 1 96.62 31 SER B N 1
ATOM 1622 C CA . SER B 1 31 ? 2.92 17.234 -10.406 1 96.62 31 SER B CA 1
ATOM 1623 C C . SER B 1 31 ? 3.43 18.5 -9.742 1 96.62 31 SER B C 1
ATOM 1625 O O . SER B 1 31 ? 3.48 19.562 -10.367 1 96.62 31 SER B O 1
ATOM 1627 N N . ILE B 1 32 ? 3.842 18.391 -8.492 1 96.69 32 ILE B N 1
ATOM 1628 C CA . ILE B 1 32 ? 4.34 19.578 -7.801 1 96.69 32 ILE B CA 1
ATOM 1629 C C . ILE B 1 32 ? 5.805 19.359 -7.418 1 96.69 32 ILE B C 1
ATOM 1631 O O . ILE B 1 32 ? 6.309 20.016 -6.504 1 96.69 32 ILE B O 1
ATOM 1635 N N . GLY B 1 33 ? 6.41 18.359 -8 1 97 33 GLY B N 1
ATOM 1636 C CA . GLY B 1 33 ? 7.848 18.172 -7.883 1 97 33 GLY B CA 1
ATOM 1637 C C . GLY B 1 33 ? 8.25 17.422 -6.625 1 97 33 GLY B C 1
ATOM 1638 O O . GLY B 1 33 ? 9.359 17.609 -6.121 1 97 33 GLY B O 1
ATOM 1639 N N . LEU B 1 34 ? 7.387 16.594 -6.082 1 98.12 34 LEU B N 1
ATOM 1640 C CA . LEU B 1 34 ? 7.668 15.852 -4.859 1 98.12 34 LEU B CA 1
ATOM 1641 C C . LEU B 1 34 ? 7.473 14.352 -5.078 1 98.12 34 LEU B C 1
ATOM 1643 O O . LEU B 1 34 ? 6.836 13.945 -6.047 1 98.12 34 LEU B O 1
ATOM 1647 N N . THR B 1 35 ? 8.047 13.609 -4.164 1 97.62 35 THR B N 1
ATOM 1648 C CA . THR B 1 35 ? 7.652 12.219 -3.998 1 97.62 35 THR B CA 1
ATOM 1649 C C . THR B 1 35 ? 6.512 12.094 -2.992 1 97.62 35 THR B C 1
ATOM 1651 O O . THR B 1 35 ? 6.195 13.055 -2.285 1 97.62 35 THR B O 1
ATOM 1654 N N . GLN B 1 36 ? 5.934 10.922 -2.91 1 96.94 36 GLN B N 1
ATOM 1655 C CA . GLN B 1 36 ? 4.855 10.672 -1.959 1 96.94 36 GLN B CA 1
ATOM 1656 C C . GLN B 1 36 ? 5.332 10.875 -0.523 1 96.94 36 GLN B C 1
ATOM 1658 O O . GLN B 1 36 ? 4.625 11.477 0.29 1 96.94 36 GLN B O 1
ATOM 1663 N N . ALA B 1 37 ? 6.516 10.328 -0.277 1 98 37 ALA B N 1
ATOM 1664 C CA . ALA B 1 37 ? 7.055 10.422 1.077 1 98 37 ALA B CA 1
ATOM 1665 C C . ALA B 1 37 ? 7.328 11.875 1.456 1 98 37 ALA B C 1
ATOM 1667 O O . ALA B 1 37 ? 7.027 12.305 2.574 1 98 37 ALA B O 1
ATOM 1668 N N . GLU B 1 38 ? 7.906 12.625 0.536 1 98.44 38 GLU B N 1
ATOM 1669 C CA . GLU B 1 38 ? 8.164 14.039 0.773 1 98.44 38 GLU B CA 1
ATOM 1670 C C . GLU B 1 38 ? 6.867 14.797 1.051 1 98.44 38 GLU B C 1
ATOM 1672 O O . GLU B 1 38 ? 6.789 15.57 2.004 1 98.44 38 GLU B O 1
ATOM 1677 N N . GLN B 1 39 ? 5.867 14.562 0.255 1 98.06 39 GLN B N 1
ATOM 1678 C CA . GLN B 1 39 ? 4.578 15.219 0.432 1 98.06 39 GLN B CA 1
ATOM 1679 C C . GLN B 1 39 ? 3.953 14.852 1.775 1 98.06 39 GLN B C 1
ATOM 1681 O O . GLN B 1 39 ? 3.406 15.711 2.467 1 98.06 39 GLN B O 1
ATOM 1686 N N . HIS B 1 40 ? 4.008 13.586 2.104 1 98.44 40 HIS B N 1
ATOM 1687 C CA . HIS B 1 40 ? 3.424 13.133 3.361 1 98.44 40 HIS B CA 1
ATOM 1688 C C . HIS B 1 40 ? 4.117 13.773 4.555 1 98.44 40 HIS B C 1
ATOM 1690 O O . HIS B 1 40 ? 3.461 14.18 5.516 1 98.44 40 HIS B O 1
ATOM 1696 N N . ILE B 1 41 ? 5.398 13.883 4.508 1 98.62 41 ILE B N 1
ATOM 1697 C CA . ILE B 1 41 ? 6.137 14.5 5.598 1 98.62 41 ILE B CA 1
ATOM 1698 C C . ILE B 1 41 ? 5.734 15.969 5.727 1 98.62 41 ILE B C 1
ATOM 1700 O O . ILE B 1 41 ? 5.582 16.484 6.836 1 98.62 41 ILE B O 1
ATOM 1704 N N . LEU B 1 42 ? 5.535 16.672 4.609 1 98.56 42 LEU B N 1
ATOM 1705 C CA . LEU B 1 42 ? 5.09 18.062 4.664 1 98.56 42 LEU B CA 1
ATOM 1706 C C . LEU B 1 42 ? 3.768 18.172 5.414 1 98.56 42 LEU B C 1
ATOM 1708 O O . LEU B 1 42 ? 3.578 19.094 6.207 1 98.56 42 LEU B O 1
ATOM 1712 N N . TRP B 1 43 ? 2.908 17.25 5.195 1 98.44 43 TRP B N 1
ATOM 1713 C CA . TRP B 1 43 ? 1.609 17.266 5.859 1 98.44 43 TRP B CA 1
ATOM 1714 C C . TRP B 1 43 ? 1.758 17 7.352 1 98.44 43 TRP B C 1
ATOM 1716 O O . TRP B 1 43 ? 1.117 17.656 8.172 1 98.44 43 TRP B O 1
ATOM 1726 N N . ILE B 1 44 ? 2.58 16.031 7.676 1 98.69 44 ILE B N 1
ATOM 1727 C CA . ILE B 1 44 ? 2.793 15.711 9.086 1 98.69 44 ILE B CA 1
ATOM 1728 C C . ILE B 1 44 ? 3.355 16.938 9.812 1 98.69 44 ILE B C 1
ATOM 1730 O O . ILE B 1 44 ? 2.848 17.328 10.867 1 98.69 44 ILE B O 1
ATOM 1734 N N . VAL B 1 45 ? 4.371 17.516 9.258 1 98.56 45 VAL B N 1
ATOM 1735 C CA . VAL B 1 45 ? 5.023 18.672 9.883 1 98.56 45 VAL B CA 1
ATOM 1736 C C . VAL B 1 45 ? 4.059 19.844 9.945 1 98.56 45 VAL B C 1
ATOM 1738 O O . VAL B 1 45 ? 4.051 20.609 10.914 1 98.56 45 VAL B O 1
ATOM 1741 N N . HIS B 1 46 ? 3.297 20.016 8.898 1 98.25 46 HIS B N 1
ATOM 1742 C CA . HIS B 1 46 ? 2.289 21.078 8.875 1 98.25 46 HIS B CA 1
ATOM 1743 C C . HIS B 1 46 ? 1.356 20.969 10.078 1 98.25 46 HIS B C 1
ATOM 1745 O O . HIS B 1 46 ? 1.139 21.953 10.789 1 98.25 46 HIS B O 1
ATOM 1751 N N . PHE B 1 47 ? 0.852 19.812 10.32 1 98.25 47 PHE B N 1
ATOM 1752 C CA . PHE B 1 47 ? -0.101 19.625 11.406 1 98.25 47 PHE B CA 1
ATOM 1753 C C . PHE B 1 47 ? 0.59 19.75 12.758 1 98.25 47 PHE B C 1
ATOM 1755 O O . PHE B 1 47 ? 0.004 20.266 13.719 1 98.25 47 PHE B O 1
ATOM 1762 N N . GLU B 1 48 ? 1.835 19.281 12.797 1 97.44 48 GLU B N 1
ATOM 1763 C CA . GLU B 1 48 ? 2.582 19.281 14.047 1 97.44 48 GLU B CA 1
ATOM 1764 C C . GLU B 1 48 ? 3.19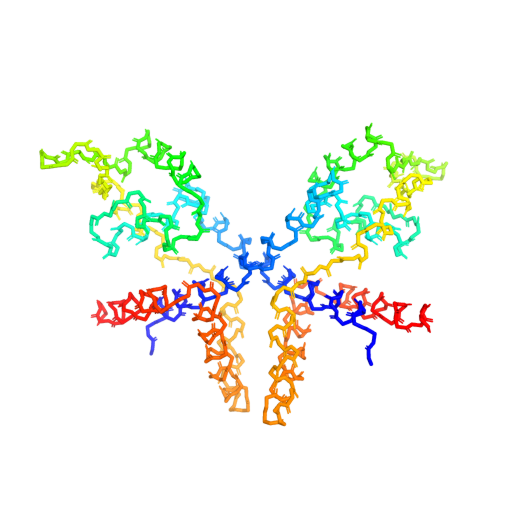3 20.656 14.328 1 97.44 48 GLU B C 1
ATOM 1766 O O . GLU B 1 48 ? 3.625 20.922 15.445 1 97.44 48 GLU B O 1
ATOM 1771 N N . GLN B 1 49 ? 3.229 21.516 13.289 1 95.38 49 GLN B N 1
ATOM 1772 C CA . GLN B 1 49 ? 3.896 22.812 13.336 1 95.38 49 GLN B CA 1
ATOM 1773 C C . GLN B 1 49 ? 5.41 22.656 13.469 1 95.38 49 GLN B C 1
ATOM 1775 O O . GLN B 1 49 ? 6.168 23.172 12.656 1 95.38 49 GLN B O 1
ATOM 1780 N N . GLU B 1 50 ? 5.809 21.906 14.453 1 93.56 50 GLU B N 1
ATOM 1781 C CA . GLU B 1 50 ? 7.176 21.453 14.695 1 93.56 50 GLU B CA 1
ATOM 1782 C C . GLU B 1 50 ? 7.195 20 15.172 1 93.56 50 GLU B C 1
ATOM 1784 O O . GLU B 1 50 ? 6.469 19.641 16.094 1 93.56 50 GLU B O 1
ATOM 1789 N N . ALA B 1 51 ? 7.992 19.219 14.453 1 96.56 51 ALA B N 1
ATOM 1790 C CA . ALA B 1 51 ? 7.984 17.797 14.789 1 96.56 51 ALA B CA 1
ATOM 1791 C C . ALA B 1 51 ? 9.406 17.234 14.883 1 96.56 51 ALA B C 1
ATOM 1793 O O . ALA B 1 51 ? 10.273 17.609 14.094 1 96.56 51 ALA B O 1
ATOM 1794 N N . THR B 1 52 ? 9.633 16.359 15.852 1 96.44 52 THR B N 1
ATOM 1795 C CA . THR B 1 52 ? 10.906 15.641 15.883 1 96.44 52 THR B CA 1
ATOM 1796 C C . THR B 1 52 ? 10.953 14.562 14.805 1 96.44 52 THR B C 1
ATOM 1798 O O . THR B 1 52 ? 9.906 14.125 14.32 1 96.44 52 THR B O 1
ATOM 1801 N N . VAL B 1 53 ? 12.188 14.195 14.477 1 95.81 53 VAL B N 1
ATOM 1802 C CA . VAL B 1 53 ? 12.367 13.109 13.516 1 95.81 53 VAL B CA 1
ATOM 1803 C C . VAL B 1 53 ? 11.672 11.852 14.016 1 95.81 53 VAL B C 1
ATOM 1805 O O . VAL B 1 53 ? 11.023 11.141 13.234 1 95.81 5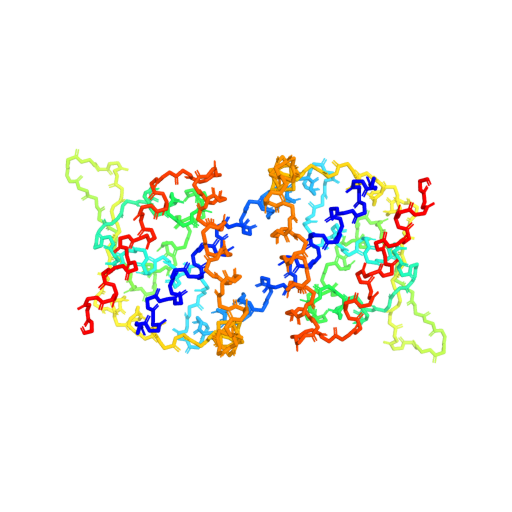3 VAL B O 1
ATOM 1808 N N . THR B 1 54 ? 11.719 11.641 15.281 1 96 54 THR B N 1
ATOM 1809 C CA . THR B 1 54 ? 11.094 10.477 15.883 1 96 54 THR B CA 1
ATOM 1810 C C . THR B 1 54 ? 9.57 10.539 15.75 1 96 54 THR B C 1
ATOM 1812 O O . THR B 1 54 ? 8.922 9.531 15.461 1 96 54 THR B O 1
ATOM 1815 N N . ARG B 1 55 ? 9.016 11.703 15.977 1 97.75 55 ARG B N 1
ATOM 1816 C CA . ARG B 1 55 ? 7.574 11.891 15.852 1 97.75 55 ARG B CA 1
ATOM 1817 C C . ARG B 1 55 ? 7.113 11.672 14.414 1 97.75 55 ARG B C 1
ATOM 1819 O O . ARG B 1 55 ? 6.09 11.023 14.172 1 97.75 55 ARG B O 1
ATOM 1826 N N . ILE B 1 56 ? 7.848 12.195 13.5 1 98.5 56 ILE B N 1
ATOM 1827 C CA . ILE B 1 56 ? 7.531 12.023 12.086 1 98.5 56 ILE B CA 1
ATOM 1828 C C . ILE B 1 56 ? 7.57 10.539 11.727 1 98.5 56 ILE B C 1
ATOM 1830 O O . ILE B 1 56 ? 6.703 10.047 11 1 98.5 56 ILE B O 1
ATOM 1834 N N . ALA B 1 57 ? 8.547 9.844 12.227 1 98.38 57 ALA B N 1
ATOM 1835 C CA . ALA B 1 57 ? 8.68 8.406 11.977 1 98.38 57 ALA B CA 1
ATOM 1836 C C . ALA B 1 57 ? 7.48 7.641 12.523 1 98.38 57 ALA B C 1
ATOM 1838 O O . ALA B 1 57 ? 6.953 6.742 11.859 1 98.38 57 ALA B O 1
ATOM 1839 N N . GLN B 1 58 ? 7.023 7.984 13.672 1 98.06 58 GLN B N 1
ATOM 1840 C CA . GLN B 1 58 ? 5.898 7.336 14.336 1 98.06 58 GLN B CA 1
ATOM 1841 C C . GLN B 1 58 ? 4.605 7.531 13.547 1 98.06 58 GLN B C 1
ATOM 1843 O O . GLN B 1 58 ? 3.893 6.566 13.266 1 98.06 58 GLN B O 1
ATOM 1848 N N . ILE B 1 59 ? 4.359 8.742 13.141 1 98.38 59 ILE B N 1
ATOM 1849 C CA . ILE B 1 59 ? 3.121 9.07 12.445 1 98.38 59 ILE B CA 1
ATOM 1850 C C . ILE B 1 59 ? 3.189 8.57 11 1 98.38 59 ILE B C 1
ATOM 1852 O O . ILE B 1 59 ? 2.191 8.094 10.453 1 98.38 59 ILE B O 1
ATOM 1856 N N . GLY B 1 60 ? 4.293 8.711 10.398 1 98.38 60 GLY B N 1
ATOM 1857 C CA . GLY B 1 60 ? 4.473 8.312 9.016 1 98.38 60 GLY B CA 1
ATOM 1858 C C . GLY B 1 60 ? 4.617 6.816 8.828 1 98.38 60 GLY B C 1
ATOM 1859 O O . GLY B 1 60 ? 4.582 6.316 7.703 1 98.38 60 GLY B O 1
ATOM 1860 N N . LEU B 1 61 ? 4.836 6.113 9.945 1 98.25 61 LEU B N 1
ATOM 1861 C CA . LEU B 1 61 ? 5.031 4.668 9.93 1 98.25 61 LEU B CA 1
ATOM 1862 C C . LEU B 1 61 ? 6.258 4.289 9.109 1 98.25 61 LEU B C 1
ATOM 1864 O O . LEU B 1 61 ? 6.18 3.441 8.219 1 98.25 61 LEU B O 1
ATOM 1868 N N . TRP B 1 62 ? 7.32 4.965 9.352 1 97.88 62 TRP B N 1
ATOM 1869 C CA . TRP B 1 62 ? 8.625 4.73 8.742 1 97.88 62 TRP B CA 1
ATOM 1870 C C . TRP B 1 62 ? 9.688 4.5 9.812 1 97.88 62 TRP B C 1
ATOM 1872 O O . TRP B 1 62 ? 9.492 4.84 10.977 1 97.88 62 TRP B O 1
ATOM 1882 N N . ASP B 1 63 ? 10.836 3.885 9.359 1 96.75 63 ASP B N 1
ATOM 1883 C CA . ASP B 1 63 ? 12.008 3.896 10.227 1 96.75 63 ASP B CA 1
ATOM 1884 C C . ASP B 1 63 ? 12.672 5.273 10.234 1 96.75 63 ASP B C 1
ATOM 1886 O O . ASP B 1 63 ? 12.57 6.023 9.266 1 96.75 63 ASP B O 1
ATOM 1890 N N . VAL B 1 64 ? 13.305 5.539 11.289 1 96.75 64 VAL B N 1
ATOM 1891 C CA . VAL B 1 64 ? 13.969 6.82 11.492 1 96.75 64 VAL B CA 1
ATOM 1892 C C . VAL B 1 64 ? 14.961 7.074 10.359 1 96.75 64 VAL B C 1
ATOM 1894 O O . VAL B 1 64 ? 15.094 8.203 9.883 1 96.75 64 VAL B O 1
ATOM 1897 N N . SER B 1 65 ? 15.617 6.051 9.945 1 96.75 65 SER B N 1
ATOM 1898 C CA . SER B 1 65 ? 16.594 6.199 8.875 1 96.75 65 SER B CA 1
ATOM 1899 C C . SER B 1 65 ? 15.953 6.707 7.594 1 96.75 65 SER B C 1
ATOM 1901 O O . SER B 1 65 ? 16.516 7.559 6.902 1 96.75 65 SER B O 1
ATOM 1903 N N . THR B 1 66 ? 14.781 6.16 7.23 1 96.75 66 THR B N 1
ATOM 1904 C CA . THR B 1 66 ? 14.031 6.602 6.062 1 96.75 66 THR B CA 1
ATOM 1905 C C . THR B 1 66 ? 13.633 8.062 6.199 1 96.75 66 THR B C 1
ATOM 1907 O O . THR B 1 66 ? 13.797 8.852 5.262 1 96.75 66 THR B O 1
ATOM 1910 N N . VAL B 1 67 ? 13.141 8.391 7.336 1 98.06 67 VAL B N 1
ATOM 1911 C CA . VAL B 1 67 ? 12.688 9.758 7.586 1 98.06 67 VAL B CA 1
ATOM 1912 C C . VAL B 1 67 ? 13.859 10.727 7.43 1 98.06 67 VAL B C 1
ATOM 1914 O O . VAL B 1 67 ? 13.727 11.773 6.793 1 98.06 67 VAL B O 1
ATOM 1917 N N . MET B 1 68 ? 14.953 10.367 7.938 1 97.06 68 MET B N 1
ATOM 1918 C CA . MET B 1 68 ? 16.141 11.219 7.863 1 97.06 68 MET B CA 1
ATOM 1919 C C . MET B 1 68 ? 16.531 11.469 6.414 1 97.06 68 MET B C 1
ATOM 1921 O O . MET B 1 68 ? 16.891 12.594 6.047 1 97.06 68 MET B O 1
ATOM 1925 N N . GLN B 1 69 ? 16.453 10.5 5.648 1 97.88 69 GLN B N 1
ATOM 1926 C CA . GLN B 1 69 ? 16.812 10.641 4.238 1 97.88 69 GLN B CA 1
ATOM 1927 C C . GLN B 1 69 ? 15.836 11.555 3.51 1 97.88 69 GLN B C 1
ATOM 1929 O O . GLN B 1 69 ? 16.234 12.375 2.686 1 97.88 69 GLN B O 1
ATOM 1934 N N . VAL B 1 70 ? 14.609 11.422 3.791 1 98.56 70 VAL B N 1
ATOM 1935 C CA . VAL B 1 70 ? 13.594 12.227 3.123 1 98.56 70 VAL B CA 1
ATOM 1936 C C . VAL B 1 70 ? 13.695 13.68 3.598 1 98.56 70 VAL B C 1
ATOM 1938 O O . VAL B 1 70 ? 13.562 14.609 2.799 1 98.56 70 VAL B O 1
ATOM 1941 N N . ILE B 1 71 ? 13.93 13.828 4.867 1 98.12 71 ILE B N 1
ATOM 1942 C CA . ILE B 1 71 ? 14.078 15.172 5.426 1 98.12 71 ILE B CA 1
ATOM 1943 C C . ILE B 1 71 ? 15.281 15.859 4.789 1 98.12 71 ILE B C 1
ATOM 1945 O O . ILE B 1 71 ? 15.234 17.062 4.484 1 98.12 71 ILE B O 1
ATOM 1949 N N . LYS B 1 72 ? 16.344 15.141 4.691 1 97.69 72 LYS B N 1
ATOM 1950 C CA . LYS B 1 72 ? 17.531 15.688 4.031 1 97.69 72 LYS B CA 1
ATOM 1951 C C . LYS B 1 72 ? 17.188 16.203 2.635 1 97.69 72 LYS B C 1
ATOM 1953 O O . LYS B 1 72 ? 17.594 17.297 2.252 1 97.69 72 LYS B O 1
ATOM 1958 N N . ARG B 1 73 ? 16.453 15.461 1.842 1 98.44 73 ARG B N 1
ATOM 1959 C CA . ARG B 1 73 ? 16.047 15.859 0.501 1 98.44 73 ARG B CA 1
ATOM 1960 C C . ARG B 1 73 ? 15.156 17.094 0.549 1 98.44 73 ARG B C 1
ATOM 1962 O O . ARG B 1 73 ? 15.297 18 -0.272 1 98.44 73 ARG B O 1
ATOM 1969 N N . LEU B 1 74 ? 14.258 17.109 1.486 1 98.69 74 LEU B N 1
ATOM 1970 C CA . LEU B 1 74 ? 13.352 18.234 1.635 1 98.69 74 LEU B CA 1
ATOM 1971 C C . LEU B 1 74 ? 14.109 19.5 2.012 1 98.69 74 LEU B C 1
ATOM 1973 O O . LEU B 1 74 ? 13.766 20.609 1.56 1 98.69 74 LEU B O 1
ATOM 1977 N N . ARG B 1 75 ? 15.078 19.281 2.879 1 98.19 75 ARG B N 1
ATOM 1978 C CA . ARG B 1 75 ? 15.914 20.406 3.268 1 98.19 75 ARG B CA 1
ATOM 1979 C C . ARG B 1 75 ? 16.688 20.953 2.074 1 98.19 75 ARG B C 1
ATOM 1981 O O . ARG B 1 75 ? 16.797 22.172 1.892 1 98.19 75 ARG B O 1
ATOM 1988 N N . GLU B 1 76 ? 17.234 20.109 1.3 1 98.12 76 GLU B N 1
ATOM 1989 C CA . GLU B 1 76 ? 17.969 20.484 0.097 1 98.12 76 GLU B CA 1
ATOM 1990 C C . GLU B 1 76 ? 17.062 21.234 -0.884 1 98.12 76 GLU B C 1
ATOM 1992 O O . GLU B 1 76 ? 17.516 22.141 -1.59 1 98.12 76 GLU B O 1
ATOM 1997 N N . LYS B 1 77 ? 15.781 20.922 -0.901 1 98.25 77 LYS B N 1
ATOM 1998 C CA . LYS B 1 77 ? 14.805 21.578 -1.761 1 98.25 77 LYS B CA 1
ATOM 1999 C C . LYS B 1 77 ? 14.336 22.891 -1.15 1 98.25 77 LYS B C 1
ATOM 2001 O O . LYS B 1 77 ? 13.57 23.641 -1.771 1 98.25 77 LYS B O 1
ATOM 2006 N N . GLY B 1 78 ? 14.766 23.125 0.092 1 98.44 78 GLY B N 1
ATOM 2007 C CA . GLY B 1 78 ? 14.414 24.359 0.775 1 98.44 78 GLY B CA 1
ATOM 2008 C C . GLY B 1 78 ? 13.016 24.344 1.356 1 98.44 78 GLY B C 1
ATOM 2009 O O . GLY B 1 78 ? 12.438 25.406 1.616 1 98.44 78 GLY B O 1
ATOM 2010 N N . LEU B 1 79 ? 12.461 23.203 1.59 1 98.75 79 LEU B N 1
ATOM 2011 C CA . LEU B 1 79 ? 11.055 23.094 1.974 1 98.75 79 LEU B CA 1
ATOM 2012 C C . LEU B 1 79 ? 10.914 22.938 3.482 1 98.75 79 LEU B C 1
ATOM 2014 O O . LEU B 1 79 ? 9.844 23.172 4.043 1 98.75 79 LEU B O 1
ATOM 2018 N N . VAL B 1 80 ? 12.008 22.438 4.109 1 98.69 80 VAL B N 1
ATOM 2019 C CA . VAL B 1 80 ? 11.984 22.312 5.562 1 98.69 80 VAL B CA 1
ATOM 2020 C C . VAL B 1 80 ? 13.281 22.859 6.148 1 98.69 80 VAL B C 1
ATOM 2022 O O . VAL B 1 80 ? 14.289 22.984 5.445 1 98.69 80 VAL B O 1
ATOM 2025 N N . ASP B 1 81 ? 13.188 23.188 7.41 1 97.31 81 ASP B N 1
ATOM 2026 C CA . ASP B 1 81 ? 14.352 23.531 8.227 1 97.31 81 ASP B CA 1
ATOM 2027 C C . ASP B 1 81 ? 14.5 22.578 9.406 1 97.31 81 ASP B C 1
ATOM 2029 O O . ASP B 1 81 ? 13.508 22.047 9.914 1 97.31 81 ASP B O 1
ATOM 2033 N N . ILE B 1 82 ? 15.711 22.328 9.719 1 93.31 82 ILE B N 1
ATOM 2034 C CA . ILE B 1 82 ? 16 21.5 10.883 1 93.31 82 ILE B CA 1
ATOM 2035 C C . ILE B 1 82 ? 16.641 22.359 11.977 1 93.31 82 ILE B C 1
ATOM 2037 O O . ILE B 1 82 ? 17.609 23.094 11.727 1 93.31 82 ILE B O 1
ATOM 2041 N N . LEU B 1 83 ? 16.016 22.25 13.102 1 87.56 83 LEU B N 1
ATOM 2042 C CA . LEU B 1 83 ? 16.469 23.047 14.219 1 87.56 83 LEU B CA 1
ATOM 2043 C C . LEU B 1 83 ? 16.906 22.172 15.383 1 87.56 83 LEU B C 1
ATOM 2045 O O . LEU B 1 83 ? 16.391 21.078 15.57 1 87.56 83 LEU B O 1
ATOM 2049 N N . LYS B 1 84 ? 18.062 22.547 16.016 1 85.5 84 LYS B N 1
ATOM 2050 C CA . LYS B 1 84 ? 18.484 21.922 17.266 1 85.5 84 LYS B CA 1
ATOM 2051 C C . LYS B 1 84 ? 18.219 22.844 18.453 1 85.5 84 LYS B C 1
ATOM 2053 O O . LYS B 1 84 ? 18.438 24.062 18.359 1 85.5 84 LYS B O 1
ATOM 2058 N N . LYS B 1 85 ? 17.5 22.297 19.438 1 76.81 85 LYS B N 1
ATOM 2059 C CA . LYS B 1 85 ? 17.203 23.141 20.594 1 76.81 85 LYS B CA 1
ATOM 2060 C C . LYS B 1 85 ? 18.312 23.078 21.641 1 76.81 85 LYS B C 1
ATOM 2062 O O . LYS B 1 85 ? 18.938 22.031 21.828 1 76.81 85 LYS B O 1
ATOM 2067 N N . ASN B 1 86 ? 18.516 24.172 22.156 1 71.5 86 ASN B N 1
ATOM 2068 C CA . ASN B 1 86 ? 19.578 24.328 23.141 1 71.5 86 ASN B CA 1
ATOM 2069 C C . ASN B 1 86 ? 19.438 23.328 24.281 1 71.5 86 ASN B C 1
ATOM 2071 O O . ASN B 1 86 ? 20.438 22.828 24.797 1 71.5 86 ASN B O 1
ATOM 2075 N N . SER B 1 87 ? 18.328 23.078 24.562 1 74.62 87 SER B N 1
ATOM 2076 C CA . SER B 1 87 ? 18.078 22.219 25.703 1 74.62 87 SER B CA 1
ATOM 2077 C C . SER B 1 87 ? 18.375 20.766 25.391 1 74.62 87 SER B C 1
ATOM 2079 O O . SER B 1 87 ? 18.609 19.953 26.281 1 74.62 87 SER B O 1
ATOM 2081 N N . ASP B 1 88 ? 18.266 20.453 24.141 1 68.81 88 ASP B N 1
ATOM 2082 C CA . ASP B 1 88 ? 18.516 19.078 23.703 1 68.81 88 ASP B CA 1
ATOM 2083 C C . ASP B 1 88 ? 19.078 19.047 22.281 1 68.81 88 ASP B C 1
ATOM 2085 O O . ASP B 1 88 ? 18.344 18.906 21.312 1 68.81 88 ASP B O 1
ATOM 2089 N N . ARG B 1 89 ? 20.375 19.172 22.25 1 69.31 89 ARG B N 1
ATOM 2090 C CA . ARG B 1 89 ? 21.031 19.297 20.953 1 69.31 89 ARG B CA 1
ATOM 2091 C C . ARG B 1 89 ? 21 17.984 20.188 1 69.31 89 ARG B C 1
ATOM 2093 O O . ARG B 1 89 ? 21.297 17.938 19 1 69.31 89 ARG B O 1
ATOM 2100 N N . ARG B 1 90 ? 20.5 17.016 20.969 1 73.44 90 ARG B N 1
ATOM 2101 C CA . ARG B 1 90 ? 20.516 15.703 20.344 1 73.44 90 ARG B CA 1
ATOM 2102 C C . ARG B 1 90 ? 19.25 15.453 19.547 1 73.44 90 ARG B C 1
ATOM 2104 O O . ARG B 1 90 ? 19.203 14.57 18.703 1 73.44 90 ARG B O 1
ATOM 2111 N N . VAL B 1 91 ? 18.328 16.422 19.875 1 83.69 91 VAL B N 1
ATOM 2112 C CA . VAL B 1 91 ? 17.047 16.188 19.219 1 83.69 91 VAL B CA 1
ATOM 2113 C C . VAL B 1 91 ? 16.859 17.188 18.062 1 83.69 91 VAL B C 1
ATOM 2115 O O . VAL B 1 91 ? 17.062 18.391 18.25 1 83.69 91 VAL B O 1
ATOM 2118 N N . SER B 1 92 ? 16.594 16.609 16.875 1 88.81 92 SER B N 1
ATOM 2119 C CA . SER B 1 92 ? 16.359 17.438 15.703 1 88.81 92 SER B CA 1
ATOM 2120 C C . SER B 1 92 ? 14.867 17.703 15.508 1 88.81 92 SER B C 1
ATOM 2122 O O . SER B 1 92 ? 14.062 16.766 15.5 1 88.81 92 SER B O 1
ATOM 2124 N N . TYR B 1 93 ? 14.586 19.062 15.438 1 94.19 93 TYR B N 1
ATOM 2125 C CA . TYR B 1 93 ? 13.219 19.469 15.148 1 94.19 93 TYR B CA 1
ATOM 2126 C C . TYR B 1 93 ? 13.086 19.938 13.711 1 94.19 93 TYR B C 1
ATOM 2128 O O . TYR B 1 93 ? 13.961 20.641 13.188 1 94.19 93 TYR B O 1
ATOM 2136 N N . VAL B 1 94 ? 11.969 19.516 13.109 1 97.62 94 VAL B N 1
ATOM 2137 C CA . VAL B 1 94 ? 11.719 19.859 11.719 1 97.62 94 VAL B CA 1
ATOM 2138 C C . VAL B 1 94 ? 10.555 20.844 11.625 1 97.62 94 VAL B C 1
ATOM 2140 O O . VAL B 1 94 ? 9.516 20.641 12.273 1 97.62 94 VAL B O 1
ATOM 2143 N N . LYS B 1 95 ? 10.75 21.891 10.852 1 98 95 LYS B N 1
ATOM 2144 C CA . LYS B 1 95 ? 9.711 22.891 10.586 1 98 95 LYS B CA 1
ATOM 2145 C C . LYS B 1 95 ? 9.625 23.203 9.094 1 98 95 LYS B C 1
ATOM 2147 O O . LYS B 1 95 ? 10.625 23.125 8.375 1 98 95 LYS B O 1
ATOM 2152 N N . LEU B 1 96 ? 8.398 23.562 8.664 1 98.5 96 LEU B N 1
ATOM 2153 C CA . LEU B 1 96 ? 8.266 23.984 7.277 1 98.5 96 LEU B CA 1
ATOM 2154 C C . LEU B 1 96 ? 8.836 25.391 7.082 1 98.5 96 LEU B C 1
ATOM 2156 O O . LEU B 1 96 ? 8.672 26.25 7.938 1 98.5 96 LEU B O 1
ATOM 2160 N N . THR B 1 97 ? 9.531 25.594 5.977 1 98.56 97 THR B N 1
ATOM 2161 C CA . THR B 1 97 ? 9.82 26.938 5.52 1 98.56 97 THR B CA 1
ATOM 2162 C C . THR B 1 97 ? 8.586 27.562 4.871 1 98.56 97 THR B C 1
ATOM 2164 O O . THR B 1 97 ? 7.555 26.906 4.727 1 98.56 97 THR B O 1
ATOM 2167 N N . ASP B 1 98 ? 8.75 28.891 4.473 1 98.44 98 ASP B N 1
ATOM 2168 C CA . ASP B 1 98 ? 7.664 29.516 3.729 1 98.44 98 ASP B CA 1
ATOM 2169 C C . ASP B 1 98 ? 7.391 28.766 2.424 1 98.44 98 ASP B C 1
ATOM 2171 O O . ASP B 1 98 ? 6.23 28.578 2.043 1 98.44 98 ASP B O 1
ATOM 2175 N N . GLU B 1 99 ? 8.438 28.344 1.793 1 98.38 99 GLU B N 1
ATOM 2176 C CA . GLU B 1 99 ? 8.297 27.578 0.564 1 98.38 99 GLU B CA 1
ATOM 2177 C C . GLU B 1 99 ? 7.652 26.219 0.838 1 98.38 99 GLU B C 1
ATOM 2179 O O . GLU B 1 99 ? 6.875 25.719 0.021 1 98.38 99 GLU B O 1
ATOM 2184 N N . GLY B 1 100 ? 7.984 25.609 1.971 1 98.5 100 GLY B N 1
ATOM 2185 C CA . GLY B 1 100 ? 7.383 24.344 2.379 1 98.5 100 GLY B CA 1
ATOM 2186 C C . GLY B 1 100 ? 5.887 24.453 2.625 1 98.5 100 GLY B C 1
ATOM 2187 O O . GLY B 1 100 ? 5.129 23.547 2.246 1 98.5 100 GLY B O 1
ATOM 2188 N N . ILE B 1 101 ? 5.52 25.562 3.234 1 98.25 101 ILE B N 1
ATOM 2189 C CA . ILE B 1 101 ? 4.105 25.828 3.486 1 98.25 101 ILE B CA 1
ATOM 2190 C C . ILE B 1 101 ? 3.363 25.953 2.16 1 98.25 101 ILE B C 1
ATOM 2192 O O . ILE B 1 101 ? 2.279 25.391 1.987 1 98.25 101 ILE B O 1
ATOM 2196 N N . ASP B 1 102 ? 3.961 26.703 1.265 1 97.88 102 ASP B N 1
ATOM 2197 C CA . ASP B 1 102 ? 3.355 26.906 -0.05 1 97.88 102 ASP B CA 1
ATOM 2198 C C . ASP B 1 102 ? 3.215 25.562 -0.787 1 97.88 102 ASP B C 1
ATOM 2200 O O . ASP B 1 102 ? 2.195 25.312 -1.434 1 97.88 102 ASP B O 1
ATOM 2204 N N . LYS B 1 103 ? 4.227 24.766 -0.703 1 97.75 103 LYS B N 1
ATOM 2205 C CA . LYS B 1 103 ? 4.199 23.453 -1.354 1 97.75 103 LYS B CA 1
ATOM 2206 C C . LYS B 1 103 ? 3.129 22.562 -0.743 1 97.75 103 LYS B C 1
ATOM 2208 O O . LYS B 1 103 ? 2.426 21.844 -1.462 1 97.75 103 LYS B O 1
ATOM 2213 N N . GLN B 1 104 ? 3.055 22.562 0.565 1 97.75 104 GLN B N 1
ATOM 2214 C CA . GLN B 1 104 ? 2.016 21.812 1.265 1 97.75 104 GLN B CA 1
ATOM 2215 C C . GLN B 1 104 ? 0.624 22.25 0.818 1 97.75 104 GLN B C 1
ATOM 2217 O O . GLN B 1 104 ? -0.244 21.422 0.559 1 97.75 104 GLN B O 1
ATOM 2222 N N . LYS B 1 105 ? 0.432 23.516 0.657 1 96.88 105 LYS B N 1
ATOM 2223 C CA . LYS B 1 105 ? -0.85 24.062 0.211 1 96.88 105 LYS B CA 1
ATOM 2224 C C . LYS B 1 105 ? -1.171 23.609 -1.211 1 96.88 105 LYS B C 1
ATOM 2226 O O . LYS B 1 105 ? -2.328 23.328 -1.531 1 96.88 105 LYS B O 1
ATOM 2231 N N . GLN B 1 106 ? -0.177 23.562 -2.01 1 96.44 106 GLN B N 1
ATOM 2232 C CA . GLN B 1 106 ? -0.362 23.109 -3.381 1 96.44 106 GLN B CA 1
ATOM 2233 C C . GLN B 1 106 ? -0.856 21.656 -3.412 1 96.44 106 GLN B C 1
ATOM 2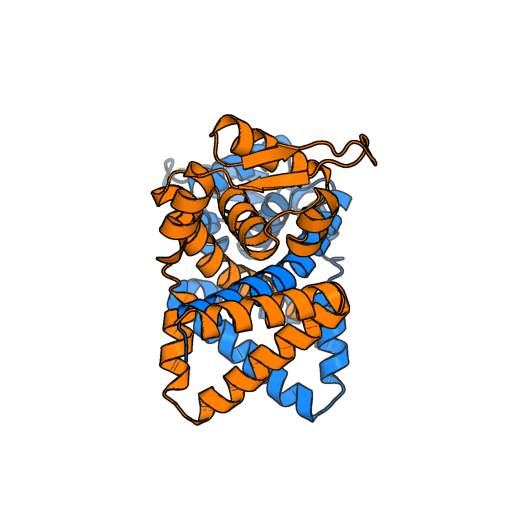235 O O . GLN B 1 106 ? -1.519 21.25 -4.367 1 96.44 106 GLN B O 1
ATOM 2240 N N . SER B 1 107 ? -0.597 20.906 -2.363 1 95.19 107 SER B N 1
ATOM 2241 C CA . SER B 1 107 ? -0.909 19.484 -2.336 1 95.19 107 SER B CA 1
ATOM 2242 C C . SER B 1 107 ? -2.342 19.234 -1.876 1 95.19 107 SER B C 1
ATOM 2244 O O . SER B 1 107 ? -2.803 18.094 -1.837 1 95.19 107 SER B O 1
ATOM 2246 N N . THR B 1 108 ? -3.041 20.328 -1.558 1 93.19 108 THR B N 1
ATOM 2247 C CA . THR B 1 108 ? -4.41 20.172 -1.075 1 93.19 108 THR B CA 1
ATOM 2248 C C . THR B 1 108 ? -5.344 19.797 -2.217 1 93.19 108 THR B C 1
ATOM 2250 O O . THR B 1 108 ? -6.469 19.344 -1.979 1 93.19 108 THR B O 1
ATOM 2253 N N . ASN B 1 109 ? -4.93 19.984 -3.432 1 85.38 109 ASN B N 1
ATOM 2254 C CA . ASN B 1 109 ? -5.727 19.672 -4.613 1 85.38 109 ASN B CA 1
ATOM 2255 C C . ASN B 1 109 ? -5.578 18.203 -5.012 1 85.38 109 ASN B C 1
ATOM 2257 O O . ASN B 1 109 ? -5.699 17.859 -6.188 1 85.38 109 ASN B O 1
ATOM 2261 N N . PHE B 1 110 ? -5.387 17.297 -4.148 1 89.06 110 PHE B N 1
ATOM 2262 C CA . PHE B 1 110 ? -5.219 15.875 -4.379 1 89.06 110 PHE B CA 1
ATOM 2263 C C . PHE B 1 110 ? -6.504 15.25 -4.91 1 89.06 110 PHE B C 1
ATOM 2265 O O . PHE B 1 110 ? -7.566 15.398 -4.301 1 89.06 110 PHE B O 1
ATOM 2272 N N . GLN B 1 111 ? -6.426 14.695 -6.082 1 88.69 111 GLN B N 1
ATOM 2273 C CA . GLN B 1 111 ? -7.531 13.93 -6.648 1 88.69 111 GLN B CA 1
ATOM 2274 C C . GLN B 1 111 ? -7.355 12.438 -6.398 1 88.69 111 GLN B C 1
ATOM 2276 O O . GLN B 1 111 ? -6.324 11.859 -6.75 1 88.69 111 GLN B O 1
ATOM 2281 N N . CYS B 1 112 ? -8.305 11.828 -5.836 1 93.94 112 CYS B N 1
ATOM 2282 C CA . CYS B 1 112 ? -8.266 10.422 -5.469 1 93.94 112 CYS B CA 1
ATOM 2283 C C . CYS B 1 112 ? -9.406 9.656 -6.125 1 93.94 112 CYS B C 1
ATOM 2285 O O . CYS B 1 112 ? -10.547 9.719 -5.668 1 93.94 112 CYS B O 1
ATOM 2287 N N . LYS B 1 113 ? -9.094 8.852 -7.129 1 96.25 113 LYS B N 1
ATOM 2288 C CA . LYS B 1 113 ? -10.109 8.094 -7.863 1 96.25 113 LYS B CA 1
ATOM 2289 C C . LYS B 1 113 ? -10.828 7.109 -6.949 1 96.25 113 LYS B C 1
ATOM 2291 O O . LYS B 1 113 ? -12.031 6.875 -7.105 1 96.25 113 LYS B O 1
ATOM 2296 N N . LEU B 1 114 ? -10.055 6.527 -6.082 1 95.69 114 LEU B N 1
ATOM 2297 C CA . LEU B 1 114 ? -10.648 5.574 -5.145 1 95.69 114 LEU B CA 1
ATOM 2298 C C . LEU B 1 114 ? -11.68 6.258 -4.258 1 95.69 114 LEU B C 1
ATOM 2300 O O . LEU B 1 114 ? -12.766 5.711 -4.027 1 95.69 114 LEU B O 1
ATOM 2304 N N . TYR B 1 115 ? -11.328 7.438 -3.781 1 94.38 115 TYR B N 1
ATOM 2305 C CA . TYR B 1 115 ? -12.258 8.211 -2.961 1 94.38 115 TYR B CA 1
ATOM 2306 C C . TYR B 1 115 ? -13.508 8.578 -3.752 1 94.38 115 TYR B C 1
ATOM 2308 O O . TYR B 1 115 ? -14.625 8.492 -3.24 1 94.38 115 TYR B O 1
ATOM 2316 N N . ASP B 1 116 ? -13.328 9.016 -5.004 1 94.5 116 ASP B N 1
ATOM 2317 C CA . ASP B 1 116 ? -14.445 9.383 -5.863 1 94.5 116 ASP B CA 1
ATOM 2318 C C . ASP B 1 116 ? -15.391 8.203 -6.07 1 94.5 116 ASP B C 1
ATOM 2320 O O . ASP B 1 116 ? -16.609 8.359 -6.055 1 94.5 116 ASP B O 1
ATOM 2324 N N . PHE B 1 117 ? -14.812 7.086 -6.281 1 95.06 117 PHE B N 1
ATOM 2325 C CA . PHE B 1 117 ? -15.609 5.875 -6.445 1 95.06 117 PHE B CA 1
ATOM 2326 C C . PHE B 1 117 ? -16.422 5.586 -5.188 1 95.06 117 PHE B C 1
ATOM 2328 O O . PHE B 1 117 ? -17.625 5.305 -5.27 1 95.06 117 PHE B O 1
ATOM 2335 N N . MET B 1 118 ? -15.805 5.641 -4.02 1 92.5 118 MET B N 1
ATOM 2336 C CA . MET B 1 118 ? -16.469 5.348 -2.754 1 92.5 118 MET B CA 1
ATOM 2337 C C . MET B 1 118 ? -17.594 6.34 -2.492 1 92.5 118 MET B C 1
ATOM 2339 O O . MET B 1 118 ? -18.656 5.965 -1.981 1 92.5 118 MET B O 1
ATOM 2343 N N . LYS B 1 119 ? -17.312 7.59 -2.818 1 90.38 119 LYS B N 1
ATOM 2344 C CA . LYS B 1 119 ? -18.328 8.633 -2.658 1 90.38 119 LYS B CA 1
ATOM 2345 C C . LYS B 1 119 ? -19.594 8.305 -3.463 1 90.38 119 LYS B C 1
ATOM 2347 O O . LYS B 1 119 ? -20.703 8.508 -2.988 1 90.38 119 LYS B O 1
ATOM 2352 N N . THR B 1 120 ? -19.391 7.852 -4.668 1 91.38 120 THR B N 1
ATOM 2353 C CA . THR B 1 120 ? -20.516 7.496 -5.516 1 91.38 120 THR B CA 1
ATOM 2354 C C . THR B 1 120 ? -21.297 6.328 -4.922 1 91.38 120 THR B C 1
ATOM 2356 O O . THR B 1 120 ? -22.531 6.262 -5.047 1 91.38 120 THR B O 1
ATOM 2359 N N . GLN B 1 121 ? -20.578 5.43 -4.293 1 89.69 121 GLN B N 1
ATOM 2360 C CA . GLN B 1 121 ? -21.234 4.285 -3.664 1 89.69 121 GLN B CA 1
ATOM 2361 C C . GLN B 1 121 ? -22.062 4.719 -2.465 1 89.69 121 GLN B C 1
ATOM 2363 O O . GLN B 1 121 ? -23.047 4.062 -2.121 1 89.69 121 GLN B O 1
ATOM 2368 N N . MET B 1 122 ? -21.734 5.801 -1.849 1 87 122 MET B N 1
ATOM 2369 C CA . MET B 1 122 ? -22.406 6.297 -0.655 1 87 122 MET B CA 1
ATOM 2370 C C . MET B 1 122 ? -23.797 6.844 -1.001 1 87 122 MET B C 1
ATOM 2372 O O . MET B 1 122 ? -24.609 7.062 -0.113 1 87 122 MET B O 1
ATOM 2376 N N . GLU B 1 123 ? -24.016 7.102 -2.262 1 87.44 123 GLU B N 1
ATOM 2377 C CA . GLU B 1 123 ? -25.328 7.566 -2.686 1 87.44 123 GLU B CA 1
ATOM 2378 C C . GLU B 1 123 ? -26.391 6.48 -2.49 1 87.44 123 GLU B C 1
ATOM 2380 O O . GLU B 1 123 ? -27.578 6.777 -2.426 1 87.44 123 GLU B O 1
ATOM 2385 N N . ASP B 1 124 ? -26.016 5.258 -2.449 1 87.5 124 ASP B N 1
ATOM 2386 C CA . ASP B 1 124 ? -26.859 4.109 -2.137 1 87.5 124 ASP B CA 1
ATOM 2387 C C . ASP B 1 124 ? -26.875 3.836 -0.636 1 87.5 124 ASP B C 1
ATOM 2389 O O . ASP B 1 124 ? -25.828 3.557 -0.035 1 87.5 124 ASP B O 1
ATOM 2393 N N . GLU B 1 125 ? -28.078 3.857 -0.087 1 84.88 125 GLU B N 1
ATOM 2394 C CA . GLU B 1 125 ? -28.219 3.744 1.361 1 84.88 125 GLU B CA 1
ATOM 2395 C C . GLU B 1 125 ? -27.609 2.443 1.876 1 84.88 125 GLU B C 1
ATOM 2397 O O . GLU B 1 125 ? -27 2.418 2.947 1 84.88 125 GLU B O 1
ATOM 2402 N N . SER B 1 126 ? -27.828 1.385 1.148 1 85 126 SER B N 1
ATOM 2403 C CA . SER B 1 126 ? -27.281 0.101 1.572 1 85 126 SER B CA 1
ATOM 2404 C C . SER B 1 126 ? -25.75 0.147 1.633 1 85 126 SER B C 1
ATOM 2406 O O . SER B 1 126 ? -25.141 -0.422 2.543 1 85 126 SER B O 1
ATOM 2408 N N . LYS B 1 127 ? -25.172 0.888 0.836 1 88.88 127 LYS B N 1
ATOM 2409 C CA . LYS B 1 127 ? -23.703 0.979 0.774 1 88.88 127 LYS B CA 1
ATOM 2410 C C . LYS B 1 127 ? -23.172 1.966 1.81 1 88.88 127 LYS B C 1
ATOM 2412 O O . LYS B 1 127 ? -22.062 1.81 2.307 1 88.88 127 LYS B O 1
ATOM 2417 N N . LYS B 1 128 ? -24.062 2.852 2.178 1 90.5 128 LYS B N 1
ATOM 2418 C CA . LYS B 1 128 ? -23.656 3.848 3.164 1 90.5 128 LYS B CA 1
ATOM 2419 C C . LYS B 1 128 ? -23.344 3.195 4.508 1 90.5 128 LYS B C 1
ATOM 2421 O O . LYS B 1 128 ? -22.328 3.5 5.125 1 90.5 128 LYS B O 1
ATOM 2426 N N . THR B 1 129 ? -24.234 2.316 4.902 1 90.56 129 THR B N 1
ATOM 2427 C CA . THR B 1 129 ? -24.031 1.623 6.168 1 90.56 129 THR B CA 1
ATOM 2428 C C . THR B 1 129 ? -22.75 0.805 6.129 1 90.56 129 THR B C 1
ATOM 2430 O O . THR B 1 129 ? -21.969 0.806 7.094 1 90.56 129 THR B O 1
ATOM 2433 N N . PHE B 1 130 ? -22.5 0.218 5.051 1 93.44 130 PHE B N 1
ATOM 2434 C CA . PHE B 1 130 ? -21.297 -0.59 4.887 1 93.44 130 PHE B CA 1
ATOM 2435 C C . PHE B 1 130 ? -20.047 0.28 4.953 1 93.44 130 PHE B C 1
ATOM 2437 O O . PHE B 1 130 ? -19.078 -0.075 5.617 1 93.44 130 PHE B O 1
ATOM 2444 N N . LEU B 1 131 ? -20.078 1.418 4.352 1 93.38 131 LEU B N 1
ATOM 2445 C CA . LEU B 1 131 ? -18.906 2.289 4.281 1 93.38 131 LEU B CA 1
ATOM 2446 C C . LEU B 1 131 ? -18.578 2.879 5.652 1 93.38 131 LEU B C 1
ATOM 2448 O O . LEU B 1 131 ? -17.406 3.078 5.988 1 93.38 131 LEU B O 1
ATOM 2452 N N . VAL B 1 132 ? -19.625 3.148 6.422 1 92.38 132 VAL B N 1
ATOM 2453 C CA . VAL B 1 132 ? -19.422 3.623 7.789 1 92.38 132 VAL B CA 1
ATOM 2454 C C . VAL B 1 132 ? -18.734 2.537 8.617 1 92.38 132 VAL B C 1
ATOM 2456 O O . VAL B 1 132 ? -17.797 2.82 9.367 1 92.38 132 VAL B O 1
ATOM 2459 N N . GLU B 1 133 ? -19.156 1.321 8.406 1 93.56 133 GLU B N 1
ATOM 2460 C CA . GLU B 1 133 ? -18.547 0.193 9.102 1 93.56 133 GLU B CA 1
ATOM 2461 C C . GLU B 1 133 ? -17.109 -0.027 8.633 1 93.56 133 GLU B C 1
ATOM 2463 O O . GLU B 1 133 ? -16.25 -0.429 9.422 1 93.56 133 GLU B O 1
ATOM 2468 N N . LEU B 1 134 ? -16.844 0.159 7.379 1 95.62 134 LEU B N 1
ATOM 2469 C CA . LEU B 1 134 ? -15.508 0.019 6.812 1 95.62 134 LEU B CA 1
ATOM 2470 C C . LEU B 1 134 ? -14.531 0.988 7.477 1 95.62 134 LEU B C 1
ATOM 2472 O O . LEU B 1 134 ? -13.414 0.606 7.828 1 95.62 134 LEU B O 1
ATOM 2476 N N . VAL B 1 135 ? -14.969 2.197 7.676 1 95.25 135 VAL B N 1
ATOM 2477 C CA . VAL B 1 135 ? -14.133 3.209 8.32 1 95.25 135 VAL B CA 1
ATOM 2478 C C . VAL B 1 135 ? -13.852 2.801 9.766 1 95.25 135 VAL B C 1
ATOM 2480 O O . VAL B 1 135 ? -12.719 2.908 10.242 1 95.25 135 VAL B O 1
ATOM 2483 N N . ARG B 1 136 ? -14.883 2.363 10.406 1 95.81 136 ARG B N 1
ATOM 2484 C CA . ARG B 1 136 ? -14.727 1.905 11.789 1 95.81 136 ARG B CA 1
ATOM 2485 C C . ARG B 1 136 ? -13.758 0.728 11.867 1 95.81 136 ARG B C 1
ATOM 2487 O O . ARG B 1 136 ? -12.93 0.659 12.773 1 95.81 136 ARG B O 1
ATOM 2494 N N . PHE B 1 137 ? -13.883 -0.171 10.984 1 96.62 137 PHE B N 1
ATOM 2495 C CA . PHE B 1 137 ? -13.023 -1.347 10.945 1 96.62 137 PHE B CA 1
ATOM 2496 C C . PHE B 1 137 ? -11.57 -0.949 10.688 1 96.62 137 PHE B C 1
ATOM 2498 O O . PHE B 1 137 ? -10.656 -1.477 11.328 1 96.62 137 PHE B O 1
ATOM 2505 N N . HIS B 1 138 ? -11.336 -0.025 9.766 1 97.56 138 HIS B N 1
ATOM 2506 C CA . HIS B 1 138 ? -9.992 0.465 9.5 1 97.56 138 HIS B CA 1
ATOM 2507 C C . HIS B 1 138 ? -9.398 1.134 10.734 1 97.56 138 HIS B C 1
ATOM 2509 O O . HIS B 1 138 ? -8.203 0.982 11.016 1 97.56 138 HIS B O 1
ATOM 2515 N N . LYS B 1 139 ? -10.242 1.929 11.391 1 98.06 139 LYS B N 1
ATOM 2516 C CA . LYS B 1 139 ? -9.797 2.543 12.641 1 98.06 139 LYS B CA 1
ATOM 2517 C C . LYS B 1 139 ? -9.359 1.484 13.648 1 98.06 139 LYS B C 1
ATOM 2519 O O . LYS B 1 139 ? -8.312 1.626 14.289 1 98.06 139 LYS B O 1
ATOM 2524 N N . GLU B 1 140 ? -10.148 0.443 13.812 1 97.06 140 GLU B N 1
ATOM 2525 C CA . GLU B 1 140 ? -9.844 -0.649 14.727 1 97.06 140 GLU B CA 1
ATOM 2526 C C . GLU B 1 140 ? -8.539 -1.342 14.344 1 97.06 140 GLU B C 1
ATOM 2528 O O . GLU B 1 140 ? -7.715 -1.651 15.211 1 97.06 140 GLU B O 1
ATOM 2533 N N . LEU B 1 141 ? -8.352 -1.613 13.07 1 97.88 141 LEU B N 1
ATOM 2534 C CA . LEU B 1 141 ? -7.121 -2.236 12.586 1 97.88 141 LEU B CA 1
ATOM 2535 C C . LEU B 1 141 ? -5.91 -1.366 12.906 1 97.88 141 LEU B C 1
ATOM 2537 O O . LEU B 1 141 ? -4.906 -1.859 13.422 1 97.88 141 LEU B O 1
ATOM 2541 N N . ASN B 1 142 ? -6.035 -0.094 12.648 1 98.62 142 ASN B N 1
ATOM 2542 C CA . ASN B 1 142 ? -4.91 0.808 12.891 1 98.62 142 ASN B CA 1
ATOM 2543 C C . ASN B 1 142 ? -4.617 0.951 14.383 1 98.62 142 ASN B C 1
ATOM 2545 O O . ASN B 1 142 ? -3.459 1.057 14.781 1 98.62 142 ASN B O 1
ATOM 2549 N N . ASP B 1 143 ? -5.688 1.011 15.156 1 98.38 143 ASP B N 1
ATOM 2550 C CA . ASP B 1 143 ? -5.492 1.051 16.594 1 98.38 143 ASP B CA 1
ATOM 2551 C C . ASP B 1 143 ? -4.75 -0.19 17.094 1 98.38 143 ASP B C 1
ATOM 2553 O O . ASP B 1 143 ? -3.844 -0.089 17.922 1 98.38 143 ASP B O 1
ATOM 2557 N N . HIS B 1 144 ? -5.109 -1.337 16.625 1 98.06 144 HIS B N 1
ATOM 2558 C CA . HIS B 1 144 ? -4.516 -2.607 17.031 1 98.06 144 HIS B CA 1
ATOM 2559 C C . HIS B 1 144 ? -3.049 -2.682 16.625 1 98.06 144 HIS B C 1
ATOM 2561 O O . HIS B 1 144 ? -2.203 -3.109 17.406 1 98.06 144 HIS B O 1
ATOM 2567 N N . PHE B 1 145 ? -2.715 -2.234 15.453 1 98.38 145 PHE B N 1
ATOM 2568 C CA . PHE B 1 145 ? -1.387 -2.502 14.906 1 98.38 145 PHE B CA 1
ATOM 2569 C C . PHE B 1 145 ? -0.457 -1.317 15.148 1 98.38 145 PHE B C 1
ATOM 2571 O O . PHE B 1 145 ? 0.756 -1.492 15.289 1 98.38 145 PHE B O 1
ATOM 2578 N N . HIS B 1 146 ? -0.977 -0.067 15.141 1 98.31 146 HIS B N 1
ATOM 2579 C CA . HIS B 1 146 ? -0.113 1.104 15.219 1 98.31 146 HIS B CA 1
ATOM 2580 C C . HIS B 1 146 ? -0.314 1.853 16.531 1 98.31 146 HIS B C 1
ATOM 2582 O O . HIS B 1 146 ? 0.465 2.748 16.875 1 98.31 146 HIS B O 1
ATOM 2588 N N . GLY B 1 147 ? -1.394 1.536 17.266 1 97.94 147 GLY B N 1
ATOM 2589 C CA . GLY B 1 147 ? -1.639 2.125 18.562 1 97.94 147 GLY B CA 1
ATOM 2590 C C . GLY B 1 147 ? -2.545 3.342 18.516 1 97.94 147 GLY B C 1
ATOM 2591 O O . GLY B 1 147 ? -2.812 3.875 17.438 1 97.94 147 GLY B O 1
ATOM 2592 N N . SER B 1 148 ? -2.977 3.803 19.688 1 98.12 148 SER B N 1
ATOM 2593 C CA . SER B 1 148 ? -3.955 4.879 19.797 1 98.12 148 SER B CA 1
ATOM 2594 C C . SER B 1 148 ? -3.355 6.219 19.391 1 98.12 148 SER B C 1
ATOM 2596 O O . SER B 1 148 ? -4.074 7.113 18.938 1 98.12 148 SER B O 1
ATOM 2598 N N . ASP B 1 149 ? -2.076 6.359 19.594 1 98.06 149 ASP B N 1
ATOM 2599 C CA . ASP B 1 149 ? -1.437 7.617 19.219 1 98.06 149 ASP B CA 1
ATOM 2600 C C . ASP B 1 149 ? -1.627 7.918 17.734 1 98.06 149 ASP B C 1
ATOM 2602 O O . ASP B 1 149 ? -1.911 9.055 17.359 1 98.06 149 ASP B O 1
ATOM 2606 N N . TYR B 1 150 ? -1.477 6.922 16.891 1 98.62 150 TYR B N 1
ATOM 2607 C CA . TYR B 1 150 ? -1.658 7.078 15.453 1 98.62 150 TYR B CA 1
ATOM 2608 C C . TYR B 1 150 ? -3.105 7.422 15.117 1 98.62 150 TYR B C 1
ATOM 2610 O O . TYR B 1 150 ? -3.367 8.367 14.367 1 98.62 150 TYR B O 1
ATOM 2618 N N . VAL B 1 151 ? -4.012 6.699 15.688 1 98.69 151 VAL B N 1
ATOM 2619 C CA . VAL B 1 151 ? -5.434 6.883 15.414 1 98.69 151 VAL B CA 1
ATOM 2620 C C . VAL B 1 151 ? -5.883 8.258 15.914 1 98.69 151 VAL B C 1
ATOM 2622 O O . VAL B 1 151 ? -6.645 8.945 15.234 1 98.69 151 VAL B O 1
ATOM 2625 N N . ASP B 1 152 ? -5.402 8.625 17.078 1 98.5 152 ASP B N 1
ATOM 2626 C CA . ASP B 1 152 ? -5.742 9.93 17.641 1 98.5 152 ASP B CA 1
ATOM 2627 C C . ASP B 1 152 ? -5.23 11.055 16.75 1 98.5 152 ASP B C 1
ATOM 2629 O O . ASP B 1 152 ? -5.891 12.086 16.609 1 98.5 152 ASP B O 1
ATOM 2633 N N . TRP B 1 153 ? -4.039 10.883 16.234 1 98.69 153 TRP B N 1
ATOM 2634 C CA . TRP B 1 153 ? -3.49 11.875 15.32 1 98.69 153 TRP B CA 1
ATOM 2635 C C . TRP B 1 153 ? -4.383 12.031 14.094 1 98.69 153 TRP B C 1
ATOM 2637 O O . TRP B 1 153 ? -4.703 13.148 13.695 1 98.69 153 TRP B O 1
ATOM 2647 N N . VAL B 1 154 ? -4.793 10.922 13.484 1 98.62 154 VAL B N 1
ATOM 2648 C CA . VAL B 1 154 ? -5.645 10.961 12.297 1 98.62 154 VAL B CA 1
ATOM 2649 C C . VAL B 1 154 ? -6.953 11.672 12.633 1 98.62 154 VAL B C 1
ATOM 2651 O O . VAL B 1 154 ? -7.398 12.547 11.883 1 98.62 154 VAL B O 1
ATOM 2654 N N . ILE B 1 155 ? -7.516 11.336 13.773 1 98.12 155 ILE B N 1
ATOM 2655 C CA . ILE B 1 155 ? -8.781 11.93 14.188 1 98.12 155 ILE B CA 1
ATOM 2656 C C . ILE B 1 155 ? -8.609 13.438 14.375 1 98.12 155 ILE B C 1
ATOM 2658 O O . ILE B 1 155 ? -9.391 14.227 13.844 1 98.12 155 ILE B O 1
ATOM 2662 N N . SER B 1 156 ? -7.574 13.844 15.117 1 98.06 156 SER B N 1
ATOM 2663 C CA . SER B 1 156 ? -7.363 15.25 15.445 1 98.06 156 SER B CA 1
ATOM 2664 C C . SER B 1 156 ? -7.086 16.078 14.188 1 98.06 156 SER B C 1
ATOM 2666 O O . SER B 1 156 ? -7.586 17.188 14.047 1 98.06 156 SER B O 1
ATOM 2668 N N . THR B 1 157 ? -6.27 15.562 13.297 1 98 157 THR B N 1
ATOM 2669 C CA . THR B 1 157 ? -5.922 16.297 12.094 1 98 157 THR B CA 1
ATOM 2670 C C . THR B 1 157 ? -7.102 16.359 11.125 1 98 157 THR B C 1
ATOM 2672 O O . THR B 1 157 ? -7.281 17.344 10.406 1 98 157 THR B O 1
ATOM 2675 N N . THR B 1 158 ? -7.91 15.312 11.078 1 97.62 158 THR B N 1
ATOM 2676 C CA . THR B 1 158 ? -9.141 15.336 10.297 1 97.62 158 THR B CA 1
ATOM 2677 C C . THR B 1 158 ? -10.078 16.438 10.797 1 97.62 158 THR B C 1
ATOM 2679 O O . THR B 1 158 ? -10.641 17.188 10 1 97.62 158 THR B O 1
ATOM 2682 N N . LYS B 1 159 ? -10.242 16.516 12.109 1 96.88 159 LYS B N 1
ATOM 2683 C CA . LYS B 1 159 ? -11.086 17.531 12.719 1 96.88 159 LYS B CA 1
ATOM 2684 C C . LYS B 1 159 ? -10.586 18.938 12.391 1 96.88 159 LYS B C 1
ATOM 2686 O O . LYS B 1 159 ? -11.375 19.844 12.117 1 96.88 159 LYS B O 1
ATOM 2691 N N . SER B 1 160 ? -9.273 19.094 12.477 1 96.12 160 SER B N 1
ATOM 2692 C CA . SER B 1 160 ? -8.68 20.391 12.188 1 96.12 160 SER B CA 1
ATOM 2693 C C . SER B 1 160 ? -8.984 20.844 10.758 1 96.12 160 SER B C 1
ATOM 2695 O O . SER B 1 160 ? -9.203 22.031 10.508 1 96.12 160 SER B O 1
ATOM 2697 N N . LEU B 1 161 ? -9 19.891 9.82 1 95.12 161 LEU B N 1
ATOM 2698 C CA . LEU B 1 161 ? -9.297 20.203 8.422 1 95.12 161 LEU B CA 1
ATOM 2699 C C . LEU B 1 161 ? -10.773 20.547 8.25 1 95.12 161 LEU B C 1
ATOM 2701 O O . LEU B 1 161 ? -11.125 21.391 7.41 1 95.12 161 LEU B O 1
ATOM 2705 N N . GLU B 1 162 ? -11.609 19.953 9.039 1 92.81 162 GLU B N 1
ATOM 2706 C CA . GLU B 1 162 ? -13.047 20.234 8.984 1 92.81 162 GLU B CA 1
ATOM 2707 C C . GLU B 1 162 ? -13.344 21.656 9.453 1 92.81 162 GLU B C 1
ATOM 2709 O O . GLU B 1 162 ? -14.25 22.297 8.93 1 92.81 162 GLU B O 1
ATOM 2714 N N . GLU B 1 163 ? -12.609 22.156 10.367 1 88.31 163 GLU B N 1
ATOM 2715 C CA . GLU B 1 163 ? -12.844 23.453 10.977 1 88.31 163 GLU B CA 1
ATOM 2716 C C . GLU B 1 163 ? -12.227 24.578 10.141 1 88.31 163 GLU B C 1
ATOM 2718 O O . GLU B 1 163 ? -12.617 25.734 10.266 1 88.31 163 GLU B O 1
ATOM 2723 N N . ALA B 1 164 ? -11.156 24.328 9.539 1 75.06 164 ALA B N 1
ATOM 2724 C CA . ALA B 1 164 ? -10.508 25.344 8.719 1 75.06 164 ALA B CA 1
ATOM 2725 C C . ALA B 1 164 ? -11.406 25.766 7.559 1 75.06 164 ALA B C 1
ATOM 2727 O O . ALA B 1 164 ? -11.203 26.828 6.965 1 75.06 164 ALA B O 1
ATOM 2728 N N . ARG B 1 165 ? -12.562 25.172 7.293 1 58.06 165 ARG B N 1
ATOM 2729 C CA . ARG B 1 165 ? -13.516 25.641 6.297 1 58.06 165 ARG B CA 1
ATOM 2730 C C . ARG B 1 165 ? -14.633 26.453 6.945 1 58.06 165 ARG B C 1
ATOM 2732 O O . ARG B 1 165 ? -15.078 26.141 8.055 1 58.06 165 ARG B O 1
#

Radius of gyration: 21.6 Å; Cα contacts (8 Å, |Δi|>4): 368; chains: 2; bounding box: 49×59×60 Å

pLDDT: mean 94.41, std 6.94, range [58.06, 98.81]

Secondary structure (DSSP, 8-state):
--HHHHHHHHHHHHHHHHHHHHHHHHHHHHHTT--HHHHHHHHHHHHHSEEEHHHHHHHHT--HHHHHHHHHHHHHTTSEEEEEETTEEEEEEEEE-HHHHHHHHHGGG---HHHHHHHHHTTSHHHHHHHHHHHHHHHHHHHHHH-HHHHHHHHHHHHHHHH--/--HHHHHHHHHHHHHHHHHHHHHHHHHHHHHTT--HHHHHHHHHHHHHSEEEHHHHHHHHT--HHHHHHHHHHHHHTTSEEEEEETTEEEEEEEEE-HHHHHHHHHGGG---HHHHHHHHHTTSHHHHHHHHHHHHHHHHHHHHHH-HHHHHHHHHHHHHHHH--